Protein AF-0000000078813444 (afdb_homodimer)

Nearest PDB structures (foldseek):
  7zvo-assembly1_A  TM=9.904E-01  e=1.212E-19  Bacteroides thetaiotaomicron VPI-5482
  5x7r-assembly1_A  TM=7.657E-01  e=1.058E-05  Paenibacillus sp. 598K
  1uxx-assembly1_X  TM=6.967E-01  e=4.974E-04  Acetivibrio thermocellus
  7kwb-assembly1_A  TM=4.973E-01  e=1.085E-03  Bacteroides thetaiotaomicron
  7sg7-assembly1_U  TM=5.945E-01  e=7.441E-03  Lederbergvirus Sf6

Structure (mmCIF, N/CA/C/O backbone):
data_AF-0000000078813444-model_v1
#
loop_
_entity.id
_entity.type
_entity.pdbx_description
1 polymer 'CBM6 domain-containing protein'
#
loop_
_atom_site.group_PDB
_atom_site.id
_atom_site.type_symbol
_atom_site.label_atom_id
_atom_site.label_alt_id
_atom_site.label_comp_id
_atom_site.label_asym_id
_atom_site.label_entity_id
_atom_site.label_seq_id
_atom_site.pdbx_PDB_ins_code
_atom_site.Cartn_x
_atom_site.Cartn_y
_atom_site.Cartn_z
_atom_site.occupancy
_atom_site.B_iso_or_equiv
_atom_site.auth_seq_id
_atom_site.auth_comp_id
_atom_site.auth_asym_id
_atom_site.auth_atom_id
_atom_site.pdbx_PDB_model_num
ATOM 1 N N . MET A 1 1 ? 34.938 -22.625 23.094 1 28.33 1 MET A N 1
ATOM 2 C CA . MET A 1 1 ? 34.219 -21.422 22.703 1 28.33 1 MET A CA 1
ATOM 3 C C . MET A 1 1 ? 32.719 -21.672 22.672 1 28.33 1 MET A C 1
ATOM 5 O O . MET A 1 1 ? 32.25 -22.578 21.984 1 28.33 1 MET A O 1
ATOM 9 N N . GLU A 1 2 ? 31.891 -21.328 23.75 1 32 2 GLU A N 1
ATOM 10 C CA . GLU A 1 2 ? 30.578 -21.844 24.125 1 32 2 GLU A CA 1
ATOM 11 C C . GLU A 1 2 ? 29.484 -21.281 23.219 1 32 2 GLU A C 1
ATOM 13 O O . GLU A 1 2 ? 29.359 -20.062 23.078 1 32 2 GLU A O 1
ATOM 18 N N . LYS A 1 3 ? 29.016 -22.078 22.156 1 33.19 3 LYS A N 1
ATOM 19 C CA . LYS A 1 3 ? 27.953 -21.75 21.203 1 33.19 3 LYS A CA 1
ATOM 20 C C . LYS A 1 3 ? 26.672 -21.328 21.922 1 33.19 3 LYS A C 1
ATOM 22 O O . LYS A 1 3 ? 26.203 -22.047 22.812 1 33.19 3 LYS A O 1
ATOM 27 N N . LEU A 1 4 ? 26.422 -19.969 22.016 1 36.34 4 LEU A N 1
ATOM 28 C CA . LEU A 1 4 ? 25.203 -19.469 22.625 1 36.34 4 LEU A CA 1
ATOM 29 C C . LEU A 1 4 ? 23.984 -20.156 22.047 1 36.34 4 LEU A C 1
ATOM 31 O O . LEU A 1 4 ? 23.875 -20.312 20.828 1 36.34 4 LEU A O 1
ATOM 35 N N . PRO A 1 5 ? 23.203 -20.844 22.797 1 37.25 5 PRO A N 1
ATOM 36 C CA . PRO A 1 5 ? 22.141 -21.734 22.359 1 37.25 5 PRO A CA 1
ATOM 37 C C . PRO A 1 5 ? 21.094 -21.031 21.5 1 37.25 5 PRO A C 1
ATOM 39 O O . PRO A 1 5 ? 20.844 -19.844 21.672 1 37.25 5 PRO A O 1
ATOM 42 N N . LYS A 1 6 ? 20.75 -21.516 20.234 1 39.25 6 LYS A N 1
ATOM 43 C CA . LYS A 1 6 ? 19.75 -21.219 19.203 1 39.25 6 LYS A CA 1
ATOM 44 C C . LYS A 1 6 ? 18.422 -20.844 19.828 1 39.25 6 LYS A C 1
ATOM 46 O O . LYS A 1 6 ? 17.5 -20.438 19.125 1 39.25 6 LYS A O 1
ATOM 51 N N . GLU A 1 7 ? 18.078 -21.266 20.984 1 35.91 7 GLU A N 1
ATOM 52 C CA . GLU A 1 7 ? 16.781 -21.172 21.625 1 35.91 7 GLU A CA 1
ATOM 53 C C . GLU A 1 7 ? 16.375 -19.719 21.859 1 35.91 7 GLU A C 1
ATOM 55 O O . GLU A 1 7 ? 15.195 -19.422 22.062 1 35.91 7 GLU A O 1
ATOM 60 N N . LEU A 1 8 ? 17.266 -18.891 22.078 1 32.25 8 LEU A N 1
ATOM 61 C CA . LEU A 1 8 ? 16.891 -17.562 22.531 1 32.25 8 LEU A CA 1
ATOM 62 C C . LEU A 1 8 ? 16.375 -16.719 21.375 1 32.25 8 LEU A C 1
ATOM 64 O O . LEU A 1 8 ? 16.203 -15.5 21.5 1 32.25 8 LEU A O 1
ATOM 68 N N . LEU A 1 9 ? 16.734 -17.109 20.094 1 33.16 9 LEU A N 1
ATOM 69 C CA . LEU A 1 9 ? 16.156 -16.219 19.078 1 33.16 9 LEU A CA 1
ATOM 70 C C . LEU A 1 9 ? 14.633 -16.25 19.141 1 33.16 9 LEU A C 1
ATOM 72 O O . LEU A 1 9 ? 14.016 -17.266 18.781 1 33.16 9 LEU A O 1
ATOM 76 N N . SER A 1 10 ? 14.047 -15.906 20.203 1 32.31 10 SER A N 1
ATOM 77 C CA . SER A 1 10 ? 12.602 -15.711 20.25 1 32.31 10 SER A CA 1
ATOM 78 C C . SER A 1 10 ? 12.078 -15.094 18.969 1 32.31 10 SER A C 1
ATOM 80 O O . SER A 1 10 ? 12.609 -14.086 18.5 1 32.31 10 SER A O 1
ATOM 82 N N . GLU A 1 11 ? 11.703 -15.891 17.891 1 36.44 11 GLU A N 1
ATOM 83 C CA . GLU A 1 11 ? 10.891 -15.406 16.781 1 36.44 11 GLU A CA 1
ATOM 84 C C . GLU A 1 11 ? 9.938 -14.297 17.234 1 36.44 11 GLU A C 1
ATOM 86 O O . GLU A 1 11 ? 9.188 -14.469 18.188 1 36.44 11 GLU A O 1
ATOM 91 N N . ASP A 1 12 ? 10.281 -13.133 17.422 1 37.88 12 ASP A N 1
ATOM 92 C CA . ASP A 1 12 ? 9.391 -11.992 17.641 1 37.88 12 ASP A CA 1
ATOM 93 C C . ASP A 1 12 ? 8 -12.273 17.062 1 37.88 12 ASP A C 1
ATOM 95 O O . ASP A 1 12 ? 7.848 -12.453 15.859 1 37.88 12 ASP A O 1
ATOM 99 N N . LYS A 1 13 ? 7.113 -12.977 17.703 1 36.81 13 LYS A N 1
ATOM 100 C CA . LYS A 1 13 ? 5.773 -13.555 17.656 1 36.81 13 LYS A CA 1
ATOM 101 C C . LYS A 1 13 ? 4.738 -12.508 17.266 1 36.81 13 LYS A C 1
ATOM 103 O O . LYS A 1 13 ? 3.598 -12.547 17.734 1 36.81 13 LYS A O 1
ATOM 108 N N . ASN A 1 14 ? 4.867 -11.32 17.031 1 42.97 14 ASN A N 1
ATOM 109 C CA . ASN A 1 14 ? 3.627 -10.695 16.578 1 42.97 14 ASN A CA 1
ATOM 110 C C . ASN A 1 14 ? 2.988 -11.484 15.438 1 42.97 14 ASN A C 1
ATOM 112 O O . ASN A 1 14 ? 3.305 -11.25 14.273 1 42.97 14 ASN A O 1
ATOM 116 N N . THR A 1 15 ? 2.842 -12.719 15.555 1 50.31 15 THR A N 1
ATOM 117 C CA . THR A 1 15 ? 2.359 -13.75 14.641 1 50.31 15 THR A CA 1
ATOM 118 C C . THR A 1 15 ? 0.956 -13.414 14.141 1 50.31 15 THR A C 1
ATOM 120 O O . THR A 1 15 ? -0.037 -13.844 14.734 1 50.31 15 THR A O 1
ATOM 123 N N . ARG A 1 16 ? 0.774 -12.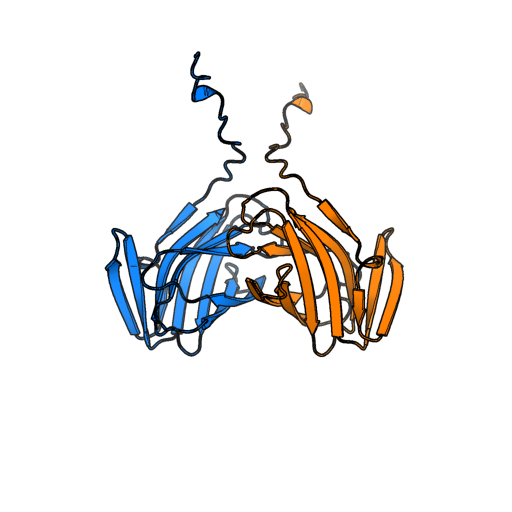164 13.625 1 61.81 16 ARG A N 1
ATOM 124 C CA . ARG A 1 16 ? -0.543 -12.016 13.023 1 61.81 16 ARG A CA 1
ATOM 125 C C . ARG A 1 16 ? -0.893 -13.219 12.156 1 61.81 16 ARG A C 1
ATOM 127 O O . ARG A 1 16 ? -0.011 -13.836 11.555 1 61.81 16 ARG A O 1
ATOM 134 N N . VAL A 1 17 ? -2.039 -13.781 12.484 1 78.62 17 VAL A N 1
ATOM 135 C CA . VAL A 1 17 ? -2.578 -14.883 11.703 1 78.62 17 VAL A CA 1
ATOM 136 C C . VAL A 1 17 ? -2.557 -14.531 10.219 1 78.62 17 VAL A C 1
ATOM 138 O O . VAL A 1 17 ? -2.994 -13.445 9.828 1 78.62 17 VAL A O 1
ATOM 141 N N . SER A 1 18 ? -1.79 -15.203 9.477 1 91.75 18 SER A N 1
ATOM 142 C CA . SER A 1 18 ? -1.746 -15.07 8.023 1 91.75 18 SER A CA 1
ATOM 143 C C . SER A 1 18 ? -2.521 -16.188 7.344 1 91.75 18 SER A C 1
ATOM 145 O O . SER A 1 18 ? -2.428 -17.359 7.75 1 91.75 18 SER A O 1
ATOM 147 N N . VAL A 1 19 ? -3.504 -15.805 6.496 1 96.62 19 VAL A N 1
ATOM 148 C CA . VAL A 1 19 ? -4.242 -16.766 5.672 1 96.62 19 VAL A CA 1
ATOM 149 C C . VAL A 1 19 ? -3.812 -16.625 4.215 1 96.62 19 VAL A C 1
ATOM 151 O O . VAL A 1 19 ? -3.77 -15.516 3.672 1 96.62 19 VAL A O 1
ATOM 154 N N . ALA A 1 20 ? -3.537 -17.75 3.596 1 98 20 ALA A N 1
ATOM 155 C CA . ALA A 1 20 ? -3.139 -17.781 2.189 1 98 20 ALA A CA 1
ATOM 156 C C . ALA A 1 20 ? -4.312 -18.156 1.292 1 98 20 ALA A C 1
ATOM 158 O O . ALA A 1 20 ? -5.035 -19.109 1.571 1 98 20 ALA A O 1
ATOM 159 N N . TYR A 1 21 ? -4.516 -17.422 0.233 1 98.75 21 TYR A N 1
ATOM 160 C CA . TYR A 1 21 ? -5.477 -17.688 -0.833 1 98.75 21 TYR A CA 1
ATOM 161 C C . TYR A 1 21 ? -4.758 -18 -2.143 1 98.75 21 TYR A C 1
ATOM 163 O O . TYR A 1 21 ? -4.164 -17.109 -2.76 1 98.75 21 TYR A O 1
ATOM 171 N N . GLU A 1 22 ? -4.93 -19.203 -2.578 1 98.81 22 GLU A N 1
ATOM 172 C CA . GLU A 1 22 ? -4.191 -19.672 -3.748 1 98.81 22 GLU A CA 1
ATOM 173 C C . GLU A 1 22 ? -4.711 -19.016 -5.027 1 98.81 22 GLU A C 1
ATOM 175 O O . GLU A 1 22 ? -5.922 -18.844 -5.191 1 98.81 22 GLU A O 1
ATOM 180 N N . ALA A 1 23 ? -3.797 -18.766 -5.914 1 98.75 23 ALA A N 1
ATOM 181 C CA . ALA A 1 23 ? -4.172 -18.125 -7.172 1 98.75 23 ALA A CA 1
ATOM 182 C C . ALA A 1 23 ? -4.969 -19.078 -8.062 1 98.75 23 ALA A C 1
ATOM 184 O O . ALA A 1 23 ? -5.926 -18.672 -8.719 1 98.75 23 ALA A O 1
ATOM 185 N N . GLU A 1 24 ? -4.547 -20.297 -8.039 1 98.25 24 GLU A N 1
ATOM 186 C CA . GLU A 1 24 ? -5.164 -21.25 -8.953 1 98.25 24 GLU A CA 1
ATOM 187 C C . GLU A 1 24 ? -6.617 -21.516 -8.57 1 98.25 24 GLU A C 1
ATOM 189 O O . GLU A 1 24 ? -7.367 -22.109 -9.344 1 98.25 24 GLU A O 1
ATOM 194 N N . THR A 1 25 ? -7.055 -21.094 -7.398 1 98.12 25 THR A N 1
ATOM 195 C CA . THR A 1 25 ? -8.438 -21.266 -6.977 1 98.12 25 THR A CA 1
ATOM 196 C C . THR A 1 25 ? -9.227 -19.969 -7.141 1 98.12 25 THR A C 1
ATOM 198 O O . THR A 1 25 ? -10.43 -19.922 -6.895 1 98.12 25 THR A O 1
ATOM 201 N N . ALA A 1 26 ? -8.578 -18.891 -7.562 1 98.56 26 ALA A N 1
ATOM 202 C CA . ALA A 1 26 ? -9.219 -17.594 -7.758 1 98.56 26 ALA A CA 1
ATOM 203 C C . ALA A 1 26 ? -9.977 -17.547 -9.078 1 98.56 26 ALA A C 1
ATOM 205 O O . ALA A 1 26 ? -9.969 -18.516 -9.844 1 98.56 26 ALA A O 1
ATOM 206 N N . VAL A 1 27 ? -10.734 -16.438 -9.305 1 97.88 27 VAL A N 1
ATOM 207 C CA . VAL A 1 27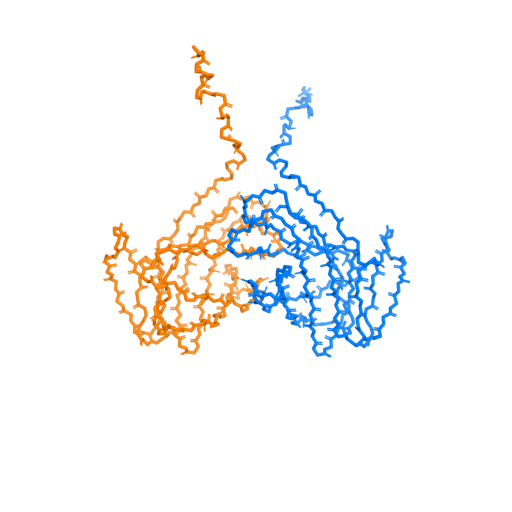 ? -11.484 -16.219 -10.547 1 97.88 27 VAL A CA 1
ATOM 208 C C . VAL A 1 27 ? -10.648 -15.375 -11.508 1 97.88 27 VAL A C 1
ATOM 210 O O . VAL A 1 27 ? -10.195 -14.289 -11.148 1 97.88 27 VAL A O 1
ATOM 213 N N . MET A 1 28 ? -10.445 -15.914 -12.711 1 96.44 28 MET A N 1
ATOM 214 C CA . MET A 1 28 ? -9.609 -15.219 -13.68 1 96.44 28 MET A CA 1
ATOM 215 C C . MET A 1 28 ? -10.406 -14.844 -14.922 1 96.44 28 MET A C 1
ATOM 217 O O . MET A 1 28 ? -11.383 -15.516 -15.258 1 96.44 28 MET A O 1
ATOM 221 N N . LYS A 1 29 ? -10.016 -13.758 -15.469 1 95.94 29 LYS A N 1
ATOM 222 C CA . LYS A 1 29 ? -10.453 -13.383 -16.812 1 95.94 29 LYS A CA 1
ATOM 223 C C . LYS A 1 29 ? -9.266 -13.18 -17.734 1 95.94 29 LYS A C 1
ATOM 225 O O . LYS A 1 29 ? -8.211 -12.688 -17.312 1 95.94 29 LYS A O 1
ATOM 230 N N . GLY A 1 30 ? -9.453 -13.484 -19.062 1 95.25 30 GLY A N 1
ATOM 231 C CA . GLY A 1 30 ? -8.391 -13.398 -20.047 1 95.25 30 GLY A CA 1
ATOM 232 C C . GLY A 1 30 ? -7.773 -14.742 -20.391 1 95.25 30 GLY A C 1
ATOM 233 O O . GLY A 1 30 ? -8.445 -15.773 -20.312 1 95.25 30 GLY A O 1
ATOM 234 N N . LYS A 1 31 ? -6.527 -14.742 -20.953 1 96.44 31 LYS A N 1
ATOM 235 C CA . LYS A 1 31 ? -5.793 -15.969 -21.281 1 96.44 31 LYS A CA 1
ATOM 236 C C . LYS A 1 31 ? -4.727 -16.25 -20.234 1 96.44 31 LYS A C 1
ATOM 238 O O . LYS A 1 31 ? -3.914 -15.391 -19.906 1 96.44 31 LYS A O 1
ATOM 243 N N . PHE A 1 32 ? -4.836 -17.453 -19.656 1 96.88 32 PHE A N 1
ATOM 244 C CA . PHE A 1 32 ? -3.906 -17.844 -18.609 1 96.88 32 PHE A CA 1
ATOM 245 C C . PHE A 1 32 ? -3.697 -19.359 -18.609 1 96.88 32 PHE A C 1
ATOM 247 O O . PHE A 1 32 ? -4.457 -20.094 -19.25 1 96.88 32 PHE A O 1
ATOM 254 N N . GLN A 1 33 ? -2.578 -19.75 -17.953 1 97.19 33 GLN A N 1
ATOM 255 C CA . GLN A 1 33 ? -2.283 -21.156 -17.703 1 97.19 33 GLN A CA 1
ATOM 256 C C . GLN A 1 33 ? -2.012 -21.406 -16.219 1 97.19 33 GLN A C 1
ATOM 258 O O . GLN A 1 33 ? -1.389 -20.578 -15.555 1 97.19 33 GLN A O 1
ATOM 263 N N . LYS A 1 34 ? -2.521 -22.5 -15.719 1 97.75 34 LYS A N 1
ATOM 264 C CA . LYS A 1 34 ? -2.131 -22.984 -14.398 1 97.75 34 LYS A CA 1
ATOM 265 C C . LYS A 1 34 ? -1.014 -24.016 -14.5 1 97.75 34 LYS A C 1
ATOM 267 O O . LYS A 1 34 ? -1.137 -25 -15.234 1 97.75 34 LYS A O 1
ATOM 272 N N . LYS A 1 35 ? 0.05 -23.781 -13.82 1 97.94 35 LYS A N 1
ATOM 273 C CA . LYS A 1 35 ? 1.148 -24.734 -13.875 1 97.94 35 LYS A CA 1
ATOM 274 C C . LYS A 1 35 ? 2.041 -24.625 -12.641 1 97.94 35 LYS A C 1
ATOM 276 O O . LYS A 1 35 ? 1.999 -23.609 -11.93 1 97.94 35 LYS A O 1
ATOM 281 N N . GLU A 1 36 ? 2.756 -25.703 -12.438 1 98.06 36 GLU A N 1
ATOM 282 C CA . GLU A 1 36 ? 3.77 -25.688 -11.391 1 98.06 36 GLU A CA 1
ATOM 283 C C . GLU A 1 36 ? 5.059 -25.031 -11.875 1 98.06 36 GLU A C 1
ATOM 285 O O . GLU A 1 36 ? 5.496 -25.266 -13 1 98.06 36 GLU A O 1
ATOM 290 N N . HIS A 1 37 ? 5.547 -24.203 -11.133 1 97.06 37 HIS A N 1
ATOM 291 C CA . HIS A 1 37 ? 6.84 -23.562 -11.359 1 97.06 37 HIS A CA 1
ATOM 292 C C . HIS A 1 37 ? 7.582 -23.344 -10.047 1 97.06 37 HIS A C 1
ATOM 294 O O . HIS A 1 37 ? 7.027 -22.766 -9.102 1 97.06 37 HIS A O 1
ATOM 300 N N . ARG A 1 38 ? 8.836 -23.875 -9.984 1 96.25 38 ARG A N 1
ATOM 301 C CA . ARG A 1 38 ? 9.664 -23.766 -8.789 1 96.25 38 ARG A CA 1
ATOM 302 C C . ARG A 1 38 ? 8.891 -24.219 -7.551 1 96.25 38 ARG A C 1
ATOM 304 O O . ARG A 1 38 ? 8.836 -23.5 -6.551 1 96.25 38 ARG A O 1
ATOM 311 N N . LYS A 1 39 ? 8.164 -25.328 -7.629 1 95.25 39 LYS A N 1
ATOM 312 C CA . LYS A 1 39 ? 7.5 -26.062 -6.551 1 95.25 39 LYS A CA 1
ATOM 313 C C . LYS A 1 39 ? 6.254 -25.328 -6.07 1 95.25 39 LYS A C 1
ATOM 315 O O . LYS A 1 39 ? 5.797 -25.547 -4.945 1 95.25 39 LYS A O 1
ATOM 320 N N . GLN A 1 40 ? 5.844 -24.422 -6.828 1 96.94 40 GLN A N 1
ATOM 321 C CA . GLN A 1 40 ? 4.602 -23.719 -6.512 1 96.94 40 GLN A CA 1
ATOM 322 C C . GLN A 1 40 ? 3.623 -23.781 -7.684 1 96.94 40 GLN A C 1
ATOM 324 O O . GLN A 1 40 ? 4.02 -23.625 -8.836 1 96.94 40 GLN A O 1
ATOM 329 N N . MET A 1 41 ? 2.361 -24.109 -7.34 1 98.12 41 MET A N 1
ATOM 330 C CA . MET A 1 41 ? 1.308 -23.953 -8.336 1 98.12 41 MET A CA 1
ATOM 331 C C . MET A 1 41 ? 0.953 -22.469 -8.516 1 98.12 41 MET A C 1
ATOM 333 O O . MET A 1 41 ? 0.75 -21.75 -7.531 1 98.12 41 MET A O 1
ATOM 337 N N . GLY A 1 42 ? 1.014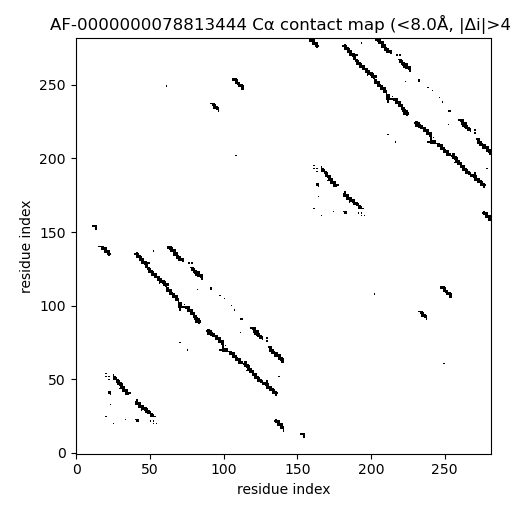 -22.031 -9.789 1 98.25 42 GLY A N 1
ATOM 338 C CA . GLY A 1 42 ? 0.719 -20.641 -10.055 1 98.25 42 GLY A CA 1
ATOM 339 C C . GLY A 1 42 ? -0.153 -20.422 -11.273 1 98.25 42 GLY A C 1
ATOM 340 O O . GLY A 1 42 ? -0.407 -21.375 -12.031 1 98.25 42 GLY A O 1
ATOM 341 N N . VAL A 1 43 ? -0.734 -19.234 -11.398 1 98.38 43 VAL A N 1
ATOM 342 C CA . VAL A 1 43 ? -1.455 -18.766 -12.578 1 98.38 43 VAL A CA 1
ATOM 343 C C . VAL A 1 43 ? -0.565 -17.828 -13.391 1 98.38 43 VAL A C 1
ATOM 345 O O . VAL A 1 43 ? -0.079 -16.812 -12.875 1 98.38 43 VAL A O 1
ATOM 348 N N . PHE A 1 44 ? -0.367 -18.219 -14.641 1 97.81 44 PHE A N 1
ATOM 349 C CA . PHE A 1 44 ? 0.499 -17.469 -15.547 1 97.81 44 PHE A CA 1
ATOM 350 C C . PHE A 1 44 ? -0.317 -16.797 -16.641 1 97.81 44 PHE A C 1
ATOM 352 O O . PHE A 1 44 ? -0.949 -17.469 -17.453 1 97.81 44 PHE A O 1
ATOM 359 N N . PHE A 1 45 ? -0.203 -15.461 -16.688 1 98 45 PHE A N 1
ATOM 360 C CA . PHE A 1 45 ? -1.013 -14.719 -17.641 1 98 45 PHE A CA 1
ATOM 361 C C . PHE A 1 45 ? -0.274 -14.562 -18.969 1 98 45 PHE A C 1
ATOM 363 O O . PHE A 1 45 ? 0.933 -14.312 -18.984 1 98 45 PHE A O 1
ATOM 370 N N . SER A 1 46 ? -0.939 -14.812 -20.172 1 95.19 46 SER A N 1
ATOM 371 C CA . SER A 1 46 ? -0.402 -14.562 -21.5 1 95.19 46 SER A CA 1
ATOM 372 C C . SER A 1 46 ? -1.17 -13.445 -22.203 1 95.19 46 SER A C 1
ATOM 374 O O . SER A 1 46 ? -0.688 -12.875 -23.188 1 95.19 46 SER A O 1
ATOM 376 N N . LYS A 1 47 ? -2.361 -13.375 -22 1 84.12 47 LYS A N 1
ATOM 377 C CA . LYS A 1 47 ? -3.201 -12.258 -22.422 1 84.12 47 LYS A CA 1
ATOM 378 C C . LYS A 1 47 ? -4.262 -11.938 -21.375 1 84.12 47 LYS A C 1
ATOM 380 O O . LYS A 1 47 ? -4.73 -12.828 -20.672 1 84.12 47 LYS A O 1
ATOM 385 N N . GLY A 1 48 ? -4.754 -11.109 -21.266 1 73.12 48 GLY A N 1
ATOM 386 C CA . GLY A 1 48 ? -5.875 -10.875 -20.375 1 73.12 48 GLY A CA 1
ATOM 387 C C . GLY A 1 48 ? -5.473 -10.148 -19.094 1 73.12 48 GLY A C 1
ATOM 388 O O . GLY A 1 48 ? -4.297 -9.844 -18.891 1 73.12 48 GLY A O 1
ATOM 389 N N . ASN A 1 49 ? -6.84 -10.406 -18.156 1 87.19 49 ASN A N 1
ATOM 390 C CA . ASN A 1 49 ? -6.91 -9 -17.766 1 87.19 49 ASN A CA 1
ATOM 391 C C . ASN A 1 49 ? -6.969 -8.836 -16.25 1 87.19 49 ASN A C 1
ATOM 393 O O . ASN A 1 49 ? -6.613 -7.777 -15.727 1 87.19 49 ASN A O 1
ATOM 397 N N . SER A 1 50 ? -7.457 -10.133 -15.609 1 98.06 50 SER A N 1
ATOM 398 C CA . SER A 1 50 ? -7.695 -9.867 -14.195 1 98.06 50 SER A CA 1
ATOM 399 C C . SER A 1 50 ? -7.703 -11.156 -13.383 1 98.06 50 SER A C 1
ATOM 401 O O . SER A 1 50 ? -7.918 -12.242 -13.93 1 98.06 50 SER A O 1
ATOM 403 N N . ILE A 1 51 ? -7.395 -11.148 -12.094 1 98.62 51 ILE A N 1
ATOM 404 C CA . ILE A 1 51 ? -7.531 -12.188 -11.086 1 98.62 51 ILE A CA 1
ATOM 405 C C . ILE A 1 51 ? -8.242 -11.625 -9.859 1 98.62 51 ILE A C 1
ATOM 407 O O . ILE A 1 51 ? -7.941 -10.516 -9.414 1 98.62 51 ILE A O 1
ATOM 411 N N . GLU A 1 52 ? -9.234 -12.406 -9.336 1 98.81 52 GLU A N 1
ATOM 412 C CA . GLU A 1 52 ? -10.055 -12 -8.195 1 98.81 52 GLU A CA 1
ATOM 413 C C . GLU A 1 52 ? -10.078 -13.086 -7.121 1 98.81 52 GLU A C 1
ATOM 415 O O . GLU A 1 52 ? -10.469 -14.219 -7.387 1 98.81 52 GLU A O 1
ATOM 420 N N . TRP A 1 53 ? -9.625 -12.75 -5.93 1 98.88 53 TRP A N 1
ATOM 421 C CA . TRP A 1 53 ? -9.711 -13.641 -4.773 1 98.88 53 TRP A CA 1
ATOM 422 C C . TRP A 1 53 ? -10.891 -13.273 -3.889 1 98.88 53 TRP A C 1
ATOM 424 O O . TRP A 1 53 ? -11.141 -12.086 -3.635 1 98.88 53 TRP A O 1
ATOM 434 N N . ASN A 1 54 ? -11.633 -14.258 -3.455 1 98.81 54 ASN A N 1
ATOM 435 C CA . ASN A 1 54 ? -12.562 -14.094 -2.342 1 98.81 54 ASN A CA 1
ATOM 436 C C . ASN A 1 54 ? -11.875 -14.32 -1 1 98.81 54 ASN A C 1
ATOM 438 O O . ASN A 1 54 ? -11.305 -15.391 -0.763 1 98.81 54 ASN A O 1
ATOM 442 N N . VAL A 1 55 ? -11.977 -13.289 -0.158 1 98.56 55 VAL A N 1
ATOM 443 C CA . VAL A 1 55 ? -11.211 -13.398 1.081 1 98.56 55 VAL A CA 1
ATOM 444 C C . VAL A 1 55 ? -12.117 -13.094 2.273 1 98.56 55 VAL A C 1
ATOM 446 O O . VAL A 1 55 ? -13.172 -12.477 2.121 1 98.56 55 VAL A O 1
ATOM 449 N N . SER A 1 56 ? -11.648 -13.625 3.445 1 97.81 56 SER A N 1
ATOM 450 C CA . SER A 1 56 ? -12.352 -13.375 4.699 1 97.81 56 SER A CA 1
ATOM 451 C C . SER A 1 56 ? -11.414 -12.773 5.746 1 97.81 56 SER A C 1
ATOM 453 O O . SER A 1 56 ? -10.242 -13.156 5.832 1 97.81 56 SER A O 1
ATOM 455 N N . THR A 1 57 ? -11.953 -11.82 6.418 1 96.19 57 THR A N 1
ATOM 456 C CA . THR A 1 57 ? -11.227 -11.195 7.52 1 96.19 57 THR A CA 1
ATOM 457 C C . THR A 1 57 ? -11.945 -11.438 8.844 1 96.19 57 THR A C 1
ATOM 459 O O . THR A 1 57 ? -13.18 -11.414 8.898 1 96.19 57 THR A O 1
ATOM 462 N N . GLY A 1 58 ? -11.156 -11.664 9.992 1 94.88 58 GLY A N 1
ATOM 463 C CA . GLY A 1 58 ? -11.758 -12.062 11.25 1 94.88 58 GLY A CA 1
ATOM 464 C C . GLY A 1 58 ? -11.656 -11 12.328 1 94.88 58 GLY A C 1
ATOM 465 O O . GLY A 1 58 ? -12.172 -11.172 13.43 1 94.88 58 GLY A O 1
ATOM 466 N N . LEU A 1 59 ? -10.906 -9.938 12.117 1 94.94 59 LEU A N 1
ATOM 467 C CA . LEU A 1 59 ? -10.672 -8.867 13.078 1 94.94 59 LEU A CA 1
ATOM 468 C C . LEU A 1 59 ? -10.852 -7.496 12.43 1 94.94 59 LEU A C 1
ATOM 470 O O . LEU A 1 59 ? -10.82 -7.383 11.203 1 94.94 59 LEU A O 1
ATOM 474 N N . VAL A 1 60 ? -11.172 -6.535 13.242 1 95.62 60 VAL A N 1
ATOM 475 C CA . VAL A 1 60 ? -11.141 -5.152 12.781 1 95.62 60 VAL A CA 1
ATOM 476 C C . VAL A 1 60 ? -9.711 -4.625 12.797 1 95.62 60 VAL A C 1
ATOM 478 O O . VAL A 1 60 ? -9.125 -4.426 13.867 1 95.62 60 VAL A O 1
ATOM 481 N N . GLN A 1 61 ? -9.117 -4.395 11.695 1 95.88 61 GLN A N 1
ATOM 482 C CA . GLN A 1 61 ? -7.754 -3.881 11.586 1 95.88 61 GLN A CA 1
ATOM 483 C C . GLN A 1 61 ? -7.422 -3.492 10.148 1 95.88 61 GLN A C 1
ATOM 485 O O . GLN A 1 61 ? -8.25 -3.639 9.25 1 95.88 61 GLN A O 1
ATOM 490 N N . VAL A 1 62 ? -6.289 -2.857 9.992 1 96.38 62 VAL A N 1
ATOM 491 C CA . VAL A 1 62 ? -5.688 -2.725 8.672 1 96.38 62 VAL A CA 1
ATOM 492 C C . VAL A 1 62 ? -4.953 -4.012 8.305 1 96.38 62 VAL A C 1
ATOM 494 O O . VAL A 1 62 ? -4.094 -4.477 9.062 1 96.38 62 VAL A O 1
ATOM 497 N N . TYR A 1 63 ? -5.285 -4.543 7.18 1 97.25 63 TYR A N 1
ATOM 498 C CA . TYR A 1 63 ? -4.652 -5.797 6.785 1 97.25 63 TYR A CA 1
ATOM 499 C C . TYR A 1 63 ? -3.543 -5.551 5.766 1 97.25 63 TYR A C 1
ATOM 501 O O . TYR A 1 63 ? -3.689 -4.719 4.867 1 97.25 63 TYR A O 1
ATOM 509 N N . ALA A 1 64 ? -2.51 -6.359 5.949 1 97.62 64 ALA A N 1
ATOM 510 C CA . ALA A 1 64 ? -1.523 -6.473 4.875 1 97.62 64 ALA A CA 1
ATOM 511 C C . ALA A 1 64 ? -2.01 -7.418 3.781 1 97.62 64 ALA A C 1
ATOM 513 O O . ALA A 1 64 ? -2.582 -8.469 4.074 1 97.62 64 ALA A O 1
ATOM 514 N N . LEU A 1 65 ? -1.889 -6.945 2.594 1 98.44 65 LEU A N 1
ATOM 515 C CA . LEU A 1 65 ? -2.09 -7.754 1.396 1 98.44 65 LEU A CA 1
ATOM 516 C C . LEU A 1 65 ? -0.757 -8.094 0.736 1 98.44 65 LEU A C 1
ATOM 518 O O . LEU A 1 65 ? -0.068 -7.203 0.232 1 98.44 65 LEU A O 1
ATOM 522 N N . ARG A 1 66 ? -0.395 -9.391 0.722 1 98.44 66 ARG A N 1
ATOM 523 C CA . ARG A 1 66 ? 0.896 -9.805 0.184 1 98.44 66 ARG A CA 1
ATOM 524 C C . ARG A 1 66 ? 0.715 -10.758 -0.997 1 98.44 66 ARG A C 1
ATOM 526 O O . ARG A 1 66 ? 0.208 -11.867 -0.834 1 98.44 66 ARG A O 1
ATOM 533 N N . PHE A 1 67 ? 1.182 -10.273 -2.127 1 98.69 67 PHE A N 1
ATOM 534 C CA . PHE A 1 67 ? 1.068 -11.047 -3.359 1 98.69 67 PHE A CA 1
ATOM 535 C C . PHE A 1 67 ? 2.371 -11.773 -3.664 1 98.69 67 PHE A C 1
ATOM 537 O O . PHE A 1 67 ? 3.42 -11.148 -3.816 1 98.69 67 PHE A O 1
ATOM 544 N N . LYS A 1 68 ? 2.295 -13.078 -3.68 1 98.69 68 LYS A N 1
ATOM 545 C CA . LYS A 1 68 ? 3.41 -13.859 -4.21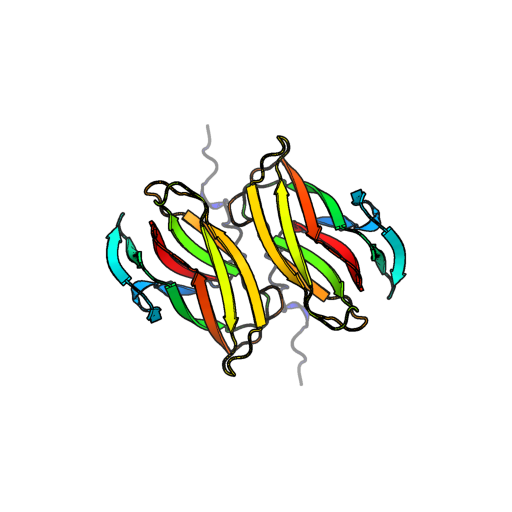5 1 98.69 68 LYS A CA 1
ATOM 546 C C . LYS A 1 68 ? 3.336 -13.945 -5.738 1 98.69 68 LYS A C 1
ATOM 548 O O . LYS A 1 68 ? 2.408 -14.547 -6.281 1 98.69 68 LYS A O 1
ATOM 553 N N . TYR A 1 69 ? 4.309 -13.328 -6.391 1 98.69 69 TYR A N 1
ATOM 554 C CA . TYR A 1 69 ? 4.199 -13.148 -7.836 1 98.69 69 TYR A CA 1
ATOM 555 C C . TYR A 1 69 ? 5.535 -13.406 -8.516 1 98.69 69 TYR A C 1
ATOM 557 O O . TYR A 1 69 ? 6.566 -13.531 -7.855 1 98.69 69 TYR A O 1
ATOM 565 N N . MET A 1 70 ? 5.465 -13.539 -9.797 1 98.44 70 MET A N 1
ATOM 566 C CA . MET A 1 70 ? 6.59 -13.531 -10.727 1 98.44 70 MET A CA 1
ATOM 567 C C . MET A 1 70 ? 6.297 -12.625 -11.922 1 98.44 70 MET A C 1
ATOM 569 O O . MET A 1 70 ? 5.18 -12.625 -12.445 1 98.44 70 MET A O 1
ATOM 573 N N . ASN A 1 71 ? 7.273 -11.82 -12.312 1 98 71 ASN A N 1
ATOM 574 C CA . ASN A 1 71 ? 7.184 -10.984 -13.508 1 98 71 ASN A CA 1
ATOM 575 C C . ASN A 1 71 ? 8.344 -11.242 -14.461 1 98 71 ASN A C 1
ATOM 577 O O . ASN A 1 71 ? 9.469 -10.805 -14.203 1 98 71 ASN A O 1
ATOM 581 N N . THR A 1 72 ? 8.047 -11.883 -15.555 1 97.31 72 THR A N 1
ATOM 582 C CA . THR A 1 72 ? 9.078 -12.258 -16.516 1 97.31 72 THR A CA 1
ATOM 583 C C . THR A 1 72 ? 8.977 -11.414 -17.781 1 97.31 72 THR A C 1
ATOM 585 O O . THR A 1 72 ? 9.508 -11.789 -18.828 1 97.31 72 THR A O 1
ATOM 588 N N . SER A 1 73 ? 8.305 -10.258 -17.75 1 96.12 73 SER A N 1
ATOM 589 C CA . SER A 1 73 ? 8.008 -9.445 -18.922 1 96.12 73 SER A CA 1
ATOM 590 C C . SER A 1 73 ? 9.219 -8.617 -19.344 1 96.12 73 SER A C 1
ATOM 592 O O . SER A 1 73 ? 9.266 -8.109 -20.469 1 96.12 73 SER A O 1
ATOM 594 N N . GLY A 1 74 ? 10.141 -8.359 -18.5 1 96.75 74 GLY A N 1
ATOM 595 C CA . GLY A 1 74 ? 11.289 -7.527 -18.797 1 96.75 74 GLY A CA 1
ATOM 596 C C . GLY A 1 74 ? 11.094 -6.074 -18.422 1 96.75 74 GLY A C 1
ATOM 597 O O . GLY A 1 74 ? 12 -5.254 -18.578 1 96.75 74 GLY A O 1
ATOM 598 N N . LYS A 1 75 ? 9.953 -5.699 -17.891 1 95.38 75 LYS A N 1
ATOM 599 C CA . LYS A 1 75 ? 9.648 -4.34 -17.453 1 95.38 75 LYS A CA 1
ATOM 600 C C . LYS A 1 75 ? 8.664 -4.344 -16.281 1 95.38 75 LYS A C 1
ATOM 602 O O . LYS A 1 75 ? 7.957 -5.324 -16.062 1 95.38 75 LYS A O 1
ATOM 607 N N . PRO A 1 76 ? 8.688 -3.273 -15.492 1 95.31 76 PRO A N 1
ATOM 608 C CA . PRO A 1 76 ? 7.637 -3.174 -14.477 1 95.31 76 PRO A CA 1
ATOM 609 C C . PRO A 1 76 ? 6.234 -3.152 -15.086 1 95.31 76 PRO A C 1
ATOM 611 O O . PRO A 1 76 ? 6.027 -2.568 -16.156 1 95.31 76 PRO A O 1
ATOM 614 N N . ILE A 1 77 ? 5.285 -3.77 -14.406 1 95.44 77 ILE A N 1
ATOM 615 C CA . ILE A 1 77 ? 3.912 -3.814 -14.891 1 95.44 77 ILE A CA 1
ATOM 616 C C . ILE A 1 77 ? 2.986 -3.129 -13.891 1 95.44 77 ILE A C 1
ATOM 618 O O . ILE A 1 77 ? 2.873 -3.562 -12.742 1 95.44 77 ILE A O 1
ATOM 622 N N . PRO A 1 78 ? 2.324 -2.059 -14.297 1 94.94 78 PRO A N 1
ATOM 623 C CA . PRO A 1 78 ? 1.286 -1.463 -13.453 1 94.94 78 PRO A CA 1
ATOM 624 C C . PRO A 1 78 ? -0.003 -2.281 -13.438 1 94.94 78 PRO A C 1
ATOM 626 O O . PRO A 1 78 ? -0.465 -2.732 -14.484 1 94.94 78 PRO A O 1
ATOM 629 N N . VAL A 1 79 ? -0.502 -2.494 -12.242 1 97.12 79 VAL A N 1
ATOM 630 C CA . VAL A 1 79 ? -1.721 -3.273 -12.055 1 97.12 79 VAL A CA 1
ATOM 631 C C . VAL A 1 79 ? -2.689 -2.516 -11.148 1 97.12 79 VAL A C 1
ATOM 633 O O . VAL A 1 79 ? -2.307 -2.049 -10.078 1 97.12 79 VAL A O 1
ATOM 636 N N . LEU A 1 80 ? -3.908 -2.336 -11.633 1 96.94 80 LEU A N 1
ATOM 637 C CA . LEU A 1 80 ? -4.953 -1.767 -10.789 1 96.94 80 LEU A CA 1
ATOM 638 C C . LEU A 1 80 ? -5.398 -2.766 -9.727 1 96.94 80 LEU A C 1
ATOM 640 O O . LEU A 1 80 ? -5.758 -3.9 -10.047 1 96.94 80 LEU A O 1
ATOM 644 N N . MET A 1 81 ? -5.336 -2.35 -8.422 1 98.25 81 MET A N 1
ATOM 645 C CA . MET A 1 81 ? -5.82 -3.164 -7.312 1 98.25 81 MET A CA 1
ATOM 646 C C . MET A 1 81 ? -7.074 -2.553 -6.695 1 98.25 81 MET A C 1
ATOM 648 O O . MET A 1 81 ? -7.121 -1.35 -6.438 1 98.25 81 MET A O 1
ATOM 652 N N . LYS A 1 82 ? -8.07 -3.4 -6.523 1 98.19 82 LYS A N 1
ATOM 653 C CA . LYS A 1 82 ? -9.273 -2.988 -5.809 1 98.19 82 LYS A CA 1
ATOM 654 C C . LYS A 1 82 ? -9.562 -3.924 -4.637 1 98.19 82 LYS A C 1
ATOM 656 O O . LYS A 1 82 ? -9.406 -5.141 -4.754 1 98.19 82 LYS A O 1
ATOM 661 N N . PHE A 1 83 ? -9.914 -3.346 -3.553 1 98.75 83 PHE A N 1
ATOM 662 C CA . PHE A 1 83 ? -10.484 -4.035 -2.404 1 98.75 83 PHE A CA 1
ATOM 663 C C . PHE A 1 83 ? -11.969 -3.744 -2.281 1 98.75 83 PHE A C 1
ATOM 665 O O . PHE A 1 83 ? -12.367 -2.594 -2.086 1 98.75 83 PHE A O 1
ATOM 672 N N . ILE A 1 84 ? -12.773 -4.797 -2.393 1 98.75 84 ILE A N 1
ATOM 673 C CA . ILE A 1 84 ? -14.203 -4.641 -2.621 1 98.75 84 ILE A CA 1
ATOM 674 C C . ILE A 1 84 ? -14.977 -5.367 -1.524 1 98.75 84 ILE A C 1
ATOM 676 O O . ILE A 1 84 ? -14.672 -6.516 -1.193 1 98.75 84 ILE A O 1
ATOM 680 N N . ASP A 1 85 ? -15.977 -4.719 -0.994 1 98.31 85 ASP A N 1
ATOM 681 C CA . ASP A 1 85 ? -16.734 -5.375 0.068 1 98.31 85 ASP A CA 1
ATOM 682 C C . ASP A 1 85 ? -17.875 -6.207 -0.506 1 98.31 85 ASP A C 1
ATOM 684 O O . ASP A 1 85 ? -18.031 -6.293 -1.726 1 98.31 85 ASP A O 1
ATOM 688 N N . ALA A 1 86 ? -18.594 -6.887 0.354 1 97.62 86 ALA A N 1
ATOM 689 C CA . ALA A 1 86 ? -19.625 -7.844 -0.035 1 97.62 86 ALA A CA 1
ATOM 690 C C . ALA A 1 86 ? -20.75 -7.152 -0.801 1 97.62 86 ALA A C 1
ATOM 692 O O . ALA A 1 86 ? -21.5 -7.805 -1.531 1 97.62 86 ALA A O 1
ATOM 693 N N . LYS A 1 87 ? -20.875 -5.879 -0.598 1 97.81 87 LYS A N 1
ATOM 694 C CA . LYS A 1 87 ? -21.891 -5.102 -1.294 1 97.81 87 LYS A CA 1
ATOM 695 C C . LYS A 1 87 ? -21.344 -4.508 -2.59 1 97.81 87 LYS A C 1
ATOM 697 O O . LYS A 1 87 ? -21.969 -3.621 -3.18 1 97.81 87 LYS A O 1
ATOM 702 N N . ARG A 1 88 ? -20.188 -4.863 -2.979 1 97 88 ARG A N 1
ATOM 703 C CA . ARG A 1 88 ? -19.531 -4.461 -4.219 1 97 88 ARG A CA 1
ATOM 704 C C . ARG A 1 88 ? -19.047 -3.016 -4.137 1 97 88 ARG A C 1
ATOM 706 O O . ARG A 1 88 ? -18.828 -2.371 -5.164 1 97 88 ARG A O 1
ATOM 713 N N . VAL A 1 89 ? -18.969 -2.547 -2.908 1 97 89 VAL A N 1
ATOM 714 C CA . VAL A 1 89 ? -18.391 -1.221 -2.723 1 97 89 VAL A CA 1
ATOM 715 C C . VAL A 1 89 ? -16.859 -1.315 -2.738 1 97 89 VAL A C 1
ATOM 717 O O . VAL A 1 89 ? -16.281 -2.137 -2.027 1 97 89 VAL A O 1
ATOM 720 N N . VAL A 1 90 ? -16.25 -0.465 -3.615 1 97.31 90 VAL A N 1
ATOM 721 C CA . VAL A 1 90 ? -14.797 -0.383 -3.635 1 97.31 90 VAL A CA 1
ATOM 722 C C . VAL A 1 90 ? -14.312 0.403 -2.422 1 97.31 90 VAL A C 1
ATOM 724 O O . VAL A 1 90 ? -14.578 1.601 -2.301 1 97.31 90 VAL A O 1
ATOM 727 N N . LEU A 1 91 ? -13.555 -0.307 -1.557 1 96.62 91 LEU A N 1
ATOM 728 C CA . LEU A 1 91 ? -13.078 0.322 -0.33 1 96.62 91 LEU A CA 1
ATOM 729 C C . LEU A 1 91 ? -11.688 0.907 -0.527 1 96.62 91 LEU A C 1
ATOM 731 O O . LEU A 1 91 ? -11.266 1.786 0.229 1 96.62 91 LEU A O 1
ATOM 735 N N . LYS A 1 92 ? -10.938 0.34 -1.398 1 96.06 92 LYS A N 1
ATOM 736 C CA . LYS A 1 92 ? -9.617 0.832 -1.773 1 96.06 92 LYS A CA 1
ATOM 737 C C . LYS A 1 92 ? -9.336 0.591 -3.254 1 96.06 92 LYS A C 1
ATOM 739 O O . LYS A 1 92 ? -9.672 -0.469 -3.789 1 96.06 92 LYS A O 1
ATOM 744 N N . GLU A 1 93 ? -8.773 1.574 -3.852 1 95.38 93 GLU A N 1
ATOM 745 C CA . GLU A 1 93 ? -8.289 1.479 -5.227 1 95.38 93 GLU A CA 1
ATOM 746 C C . GLU A 1 93 ? -6.898 2.096 -5.359 1 95.38 93 GLU A C 1
ATOM 748 O O . GLU A 1 93 ? -6.645 3.191 -4.855 1 95.38 93 GLU A O 1
ATOM 753 N N . ASP A 1 94 ? -5.953 1.311 -5.941 1 95 94 ASP A N 1
ATOM 754 C CA . ASP A 1 94 ? -4.578 1.763 -6.133 1 95 94 ASP A CA 1
ATOM 755 C C . ASP A 1 94 ? -3.953 1.11 -7.363 1 95 94 ASP A C 1
ATOM 757 O O . ASP A 1 94 ? -4.473 0.12 -7.883 1 95 94 ASP A O 1
ATOM 761 N N . ILE A 1 95 ? -2.963 1.747 -7.902 1 94.56 95 ILE A N 1
ATOM 762 C CA . ILE A 1 95 ? -2.158 1.107 -8.938 1 94.56 95 ILE A CA 1
ATOM 763 C C . ILE A 1 95 ? -0.848 0.605 -8.336 1 94.56 95 ILE A C 1
ATOM 765 O O . ILE A 1 95 ? -0.058 1.393 -7.812 1 94.56 95 ILE A O 1
ATOM 769 N N . GLN A 1 96 ? -0.708 -0.65 -8.398 1 94.94 96 GLN A N 1
ATOM 770 C CA . GLN A 1 96 ? 0.509 -1.307 -7.934 1 94.94 96 GLN A CA 1
ATOM 771 C C . GLN A 1 96 ? 1.471 -1.562 -9.094 1 94.94 96 GLN A C 1
ATOM 773 O O . GLN A 1 96 ? 1.075 -2.107 -10.125 1 94.94 96 GLN A O 1
ATOM 778 N N . ILE A 1 97 ? 2.729 -1.17 -8.891 1 94.12 97 ILE A N 1
ATOM 779 C CA . ILE A 1 97 ? 3.736 -1.466 -9.898 1 94.12 97 ILE A CA 1
ATOM 780 C C . ILE A 1 97 ? 4.516 -2.715 -9.5 1 94.12 97 ILE A C 1
ATOM 782 O O . ILE A 1 97 ? 5.18 -2.734 -8.461 1 94.12 97 ILE A O 1
ATOM 786 N N . PHE A 1 98 ? 4.422 -3.783 -10.32 1 96.69 98 PHE A N 1
ATOM 787 C CA . PHE A 1 98 ? 5.137 -5.031 -10.062 1 96.69 98 PHE A CA 1
ATOM 788 C C . PHE A 1 98 ? 6.473 -5.051 -10.797 1 96.69 98 PHE A C 1
ATOM 790 O O . PHE A 1 98 ? 6.512 -5.188 -12.023 1 96.69 98 PHE A O 1
ATOM 797 N N . PRO A 1 99 ? 7.562 -4.984 -10.094 1 95.81 99 PRO A N 1
ATOM 798 C CA . PRO A 1 99 ? 8.867 -5.031 -10.75 1 95.81 99 PRO A CA 1
ATOM 799 C C . PRO A 1 99 ? 9.148 -6.375 -11.422 1 95.81 99 PRO A C 1
ATOM 801 O O . PRO A 1 99 ? 8.508 -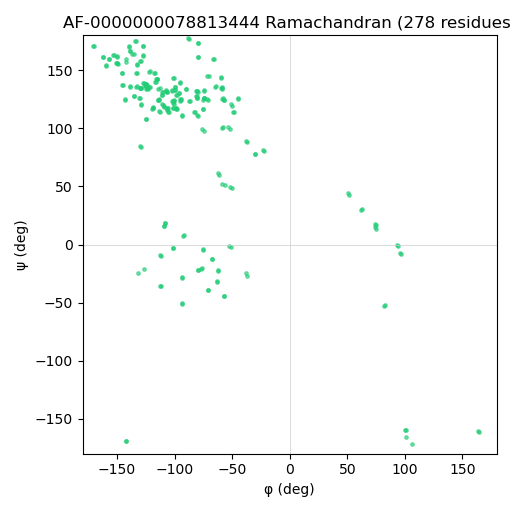7.375 -11.086 1 95.81 99 PRO A O 1
ATOM 804 N N . GLU A 1 100 ? 10.062 -6.305 -12.336 1 96.75 100 GLU A N 1
ATOM 805 C CA . GLU A 1 100 ? 10.516 -7.551 -12.953 1 96.75 100 GLU A CA 1
ATOM 806 C C . GLU A 1 100 ? 11.203 -8.453 -11.93 1 96.75 100 GLU A C 1
ATOM 808 O O . GLU A 1 100 ? 11.945 -7.969 -11.07 1 96.75 100 GLU A O 1
ATOM 813 N N . THR A 1 101 ? 10.914 -9.695 -11.938 1 97.44 101 THR A N 1
ATOM 814 C CA . THR A 1 101 ? 11.586 -10.719 -11.156 1 97.44 101 THR A CA 1
ATOM 815 C C . THR A 1 101 ? 11.992 -11.891 -12.047 1 97.44 101 THR A C 1
ATOM 817 O O . THR A 1 101 ? 11.281 -12.898 -12.117 1 97.44 101 THR A O 1
ATOM 820 N N . PRO A 1 102 ? 13.055 -11.82 -12.656 1 95.19 102 PRO A N 1
ATOM 821 C CA . PRO A 1 102 ? 13.43 -12.852 -13.625 1 95.19 102 PRO A CA 1
ATOM 822 C C . PRO A 1 102 ? 13.5 -14.242 -13 1 95.19 102 PRO A C 1
ATOM 824 O O . PRO A 1 102 ? 14.477 -14.562 -12.312 1 95.19 102 PRO A O 1
ATOM 827 N N . ASP A 1 103 ? 12.383 -15.023 -13.242 1 93.5 103 ASP A N 1
ATOM 828 C CA . ASP A 1 103 ? 12.211 -16.438 -12.93 1 93.5 103 ASP A CA 1
ATOM 829 C C . ASP A 1 103 ? 12.289 -16.672 -11.422 1 93.5 103 ASP A C 1
ATOM 831 O O . ASP A 1 103 ? 12.859 -17.672 -10.977 1 93.5 103 ASP A O 1
ATOM 835 N N . LYS A 1 104 ? 11.883 -15.703 -10.555 1 96.94 104 LYS A N 1
ATOM 836 C CA . LYS A 1 104 ? 11.844 -15.82 -9.102 1 96.94 104 LYS A CA 1
ATOM 837 C C . LYS A 1 104 ? 10.484 -15.383 -8.555 1 96.94 104 LYS A C 1
ATOM 839 O O . LYS A 1 104 ? 9.922 -14.383 -9.008 1 96.94 104 LYS A O 1
ATOM 844 N N . TRP A 1 105 ? 10.016 -16.297 -7.59 1 98.38 105 TRP A N 1
ATOM 845 C CA . TRP A 1 105 ? 8.859 -15.836 -6.828 1 98.38 105 TRP A CA 1
ATOM 846 C C . TRP A 1 105 ? 9.266 -14.789 -5.801 1 98.38 105 TRP A C 1
ATOM 848 O O . TRP A 1 105 ? 10.234 -14.977 -5.062 1 98.38 105 TRP A O 1
ATOM 858 N N . LYS A 1 106 ? 8.617 -13.633 -5.84 1 97.69 106 LYS A N 1
ATOM 859 C CA . LYS A 1 106 ? 8.828 -12.57 -4.863 1 97.69 106 LYS A CA 1
ATOM 860 C C . LYS A 1 106 ? 7.504 -12.117 -4.254 1 97.69 106 LYS A C 1
ATOM 862 O O . LYS A 1 106 ? 6.434 -12.5 -4.727 1 97.69 106 LYS A O 1
ATOM 867 N N . MET A 1 107 ? 7.691 -11.438 -3.129 1 97.81 107 MET A N 1
ATOM 868 C CA . MET A 1 107 ? 6.508 -10.891 -2.475 1 97.81 107 MET A CA 1
ATOM 869 C C . MET A 1 107 ? 6.383 -9.391 -2.744 1 97.81 107 MET A C 1
ATOM 871 O O . MET A 1 107 ? 7.379 -8.664 -2.721 1 97.81 107 MET A O 1
ATOM 875 N N . MET A 1 108 ? 5.191 -8.977 -3.119 1 97.81 108 MET A N 1
ATOM 876 C CA . MET A 1 108 ? 4.805 -7.574 -3.158 1 97.81 108 MET A CA 1
ATOM 877 C C . MET A 1 108 ? 3.711 -7.281 -2.137 1 97.81 108 MET A C 1
ATOM 879 O O . MET A 1 108 ? 2.658 -7.926 -2.145 1 97.81 108 MET A O 1
ATOM 883 N N . SER A 1 109 ? 3.984 -6.297 -1.253 1 97.69 109 SER A N 1
ATOM 884 C CA . SER A 1 109 ? 3.064 -6.07 -0.143 1 97.69 109 SER A CA 1
ATOM 885 C C . SER A 1 109 ? 2.398 -4.703 -0.247 1 97.69 109 SER A C 1
ATOM 887 O O . SER A 1 109 ? 3.037 -3.725 -0.645 1 97.69 109 SER A O 1
ATOM 889 N N . THR A 1 110 ? 1.194 -4.586 0.086 1 98.12 110 THR A N 1
ATOM 890 C CA . THR A 1 110 ? 0.41 -3.381 0.335 1 98.12 110 THR A CA 1
ATOM 891 C C . THR A 1 110 ? -0.557 -3.596 1.496 1 98.12 110 THR A C 1
ATOM 893 O O . THR A 1 110 ? -0.38 -4.52 2.295 1 98.12 110 THR A O 1
ATOM 896 N N . THR A 1 111 ? -1.522 -2.67 1.736 1 98.19 111 THR A N 1
ATOM 897 C CA . THR A 1 111 ? -2.512 -2.805 2.801 1 98.19 111 THR A CA 1
ATOM 898 C C . THR A 1 111 ? -3.908 -2.477 2.285 1 98.19 111 THR A C 1
ATOM 900 O O . THR A 1 111 ? -4.07 -2.059 1.137 1 98.19 111 THR A O 1
ATOM 903 N N . THR A 1 112 ? -4.836 -2.678 3.166 1 97.94 112 THR A N 1
ATOM 904 C CA . THR A 1 112 ? -6.199 -2.246 2.891 1 97.94 112 THR A CA 1
ATOM 905 C C . THR A 1 112 ? -6.332 -0.734 3.041 1 97.94 112 THR A C 1
ATOM 907 O O . THR A 1 112 ? -7.379 -0.162 2.729 1 97.94 112 THR A O 1
ATOM 910 N N . GLY A 1 113 ? -5.305 -0.054 3.455 1 96.38 113 GLY A N 1
ATOM 911 C CA . GLY A 1 113 ? -5.305 1.395 3.586 1 96.38 113 GLY A CA 1
ATOM 912 C C . GLY A 1 113 ? -5.93 1.879 4.879 1 96.38 113 GLY A C 1
ATOM 913 O O . GLY A 1 113 ? -5.309 2.633 5.633 1 96.38 113 GLY A O 1
ATOM 914 N N . THR A 1 114 ? -7.117 1.445 5.156 1 95.44 114 THR A N 1
ATOM 915 C CA . THR A 1 114 ? -7.871 1.8 6.355 1 95.44 114 THR A CA 1
ATOM 916 C C . THR A 1 114 ? -8.352 0.547 7.086 1 95.44 114 THR A C 1
ATOM 918 O O . THR A 1 114 ? -8.172 -0.569 6.594 1 95.44 114 THR A O 1
ATOM 921 N N . PHE A 1 115 ? -8.875 0.753 8.289 1 95.75 115 PHE A N 1
ATOM 922 C CA . PHE A 1 115 ? -9.438 -0.346 9.062 1 95.75 115 PHE A CA 1
ATOM 923 C C . PHE A 1 115 ? -10.562 -1.025 8.297 1 95.75 115 PHE A C 1
ATOM 925 O O . PHE A 1 115 ? -11.398 -0.355 7.691 1 95.75 115 PHE A O 1
ATOM 932 N N . ILE A 1 116 ? -10.516 -2.336 8.328 1 96.44 116 ILE A N 1
ATOM 933 C CA . ILE A 1 116 ? -11.508 -3.209 7.715 1 96.44 116 ILE A CA 1
ATOM 934 C C . ILE A 1 116 ? -12.203 -4.035 8.789 1 96.44 116 ILE A C 1
ATOM 936 O O . ILE A 1 116 ? -11.562 -4.531 9.719 1 96.44 116 ILE A O 1
ATOM 940 N N . ASN A 1 117 ? -13.523 -4.207 8.625 1 96.94 117 ASN A N 1
ATOM 941 C CA . ASN A 1 117 ? -14.297 -5.039 9.539 1 96.94 117 ASN A CA 1
ATOM 942 C C . ASN A 1 117 ? -14.141 -6.523 9.219 1 96.94 117 ASN A C 1
ATOM 944 O O . ASN A 1 117 ? -13.625 -6.879 8.156 1 96.94 117 ASN A O 1
ATOM 948 N N . ALA A 1 118 ? -14.508 -7.328 10.258 1 97.5 118 ALA A N 1
ATOM 949 C CA . ALA A 1 118 ? -14.664 -8.75 9.945 1 97.5 118 ALA A CA 1
ATOM 950 C C . ALA A 1 118 ? -15.719 -8.953 8.852 1 97.5 118 ALA A C 1
ATOM 952 O O . ALA A 1 118 ? -16.75 -8.297 8.859 1 97.5 118 ALA A O 1
ATOM 953 N N . GLY A 1 119 ? -15.391 -9.805 7.859 1 97.75 119 GLY A N 1
ATOM 954 C CA . GLY A 1 119 ? -16.359 -10.047 6.797 1 97.75 119 GLY A CA 1
ATOM 955 C C . GLY A 1 119 ? -15.742 -10.688 5.566 1 97.75 119 GLY A C 1
ATOM 956 O O . GLY A 1 119 ? -14.75 -11.406 5.668 1 97.75 119 GLY A O 1
ATOM 957 N N . HIS A 1 120 ? -16.5 -10.531 4.453 1 98.62 120 HIS A N 1
ATOM 958 C CA . HIS A 1 120 ? -16.109 -11.086 3.164 1 98.62 120 HIS A CA 1
ATOM 959 C C . HIS A 1 120 ? -15.812 -9.977 2.158 1 98.62 120 HIS A C 1
ATOM 961 O O . HIS A 1 120 ? -16.531 -8.984 2.09 1 98.62 120 HIS A O 1
ATOM 967 N N . TYR A 1 121 ? -14.719 -10.18 1.503 1 98.81 121 TYR A N 1
ATOM 968 C CA . TYR A 1 121 ? -14.258 -9.172 0.555 1 98.81 121 TYR A CA 1
ATOM 969 C C . TYR A 1 121 ? -13.703 -9.82 -0.708 1 98.81 121 TYR A C 1
ATOM 971 O O . TYR A 1 121 ? -13.578 -11.047 -0.781 1 98.81 121 TYR A O 1
ATOM 979 N N . LYS A 1 122 ? -13.445 -8.961 -1.681 1 98.88 122 LYS A N 1
ATOM 980 C CA . LYS A 1 122 ? -12.727 -9.352 -2.895 1 98.88 122 LYS A CA 1
ATOM 981 C C . LYS A 1 122 ? -11.469 -8.508 -3.084 1 98.88 122 LYS A C 1
ATOM 983 O O . LYS A 1 122 ? -11.477 -7.305 -2.82 1 98.88 122 LYS A O 1
ATOM 988 N N . VAL A 1 123 ? -10.445 -9.172 -3.41 1 98.88 123 VAL A N 1
ATOM 989 C CA . VAL A 1 123 ? -9.25 -8.5 -3.91 1 98.88 123 VAL A CA 1
ATOM 990 C C .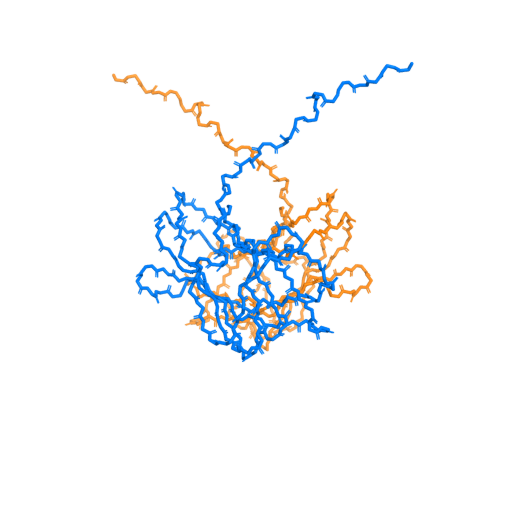 VAL A 1 123 ? -9.117 -8.727 -5.414 1 98.88 123 VAL A C 1
ATOM 992 O O . VAL A 1 123 ? -8.977 -9.859 -5.867 1 98.88 123 VAL A O 1
ATOM 995 N N . LEU A 1 124 ? -9.211 -7.586 -6.137 1 98.81 124 LEU A N 1
ATOM 996 C CA . LEU A 1 124 ? -9.164 -7.652 -7.594 1 98.81 124 LEU A CA 1
ATOM 997 C C . LEU A 1 124 ? -7.906 -6.984 -8.133 1 98.81 124 LEU A C 1
ATOM 999 O O . LEU A 1 124 ? -7.609 -5.84 -7.785 1 98.81 124 LEU A O 1
ATOM 1003 N N . LEU A 1 125 ? -7.141 -7.738 -8.914 1 98.69 125 LEU A N 1
ATOM 1004 C CA . LEU A 1 125 ? -6.082 -7.172 -9.742 1 98.69 125 LEU A CA 1
ATOM 1005 C C . LEU A 1 125 ? -6.48 -7.176 -11.211 1 98.69 125 LEU A C 1
ATOM 1007 O O . LEU A 1 125 ? -6.949 -8.195 -11.734 1 98.69 125 LEU A O 1
ATOM 1011 N N . SER A 1 126 ? -6.293 -6 -11.852 1 98.12 126 SER A N 1
ATOM 1012 C CA . SER A 1 126 ? -6.617 -5.914 -13.266 1 98.12 126 SER A CA 1
ATOM 1013 C C . SER A 1 126 ? -5.66 -4.973 -14 1 98.12 126 SER A C 1
ATOM 1015 O O . SER A 1 126 ? -5.18 -3.998 -13.422 1 98.12 126 SER A O 1
ATOM 1017 N N . ALA A 1 127 ? -5.398 -5.266 -15.234 1 96.25 127 ALA A N 1
ATOM 1018 C CA . ALA A 1 127 ? -4.586 -4.426 -16.109 1 96.25 127 ALA A CA 1
ATOM 1019 C C . ALA A 1 127 ? -4.973 -4.625 -17.578 1 96.25 127 ALA A C 1
ATOM 1021 O O . ALA A 1 127 ? -5.668 -5.582 -17.906 1 96.25 127 ALA A O 1
ATOM 1022 N N . ASP A 1 128 ? -4.52 -3.609 -18.391 1 93.19 128 ASP A N 1
ATOM 1023 C CA . ASP A 1 128 ? -4.727 -3.801 -19.812 1 93.19 128 ASP A CA 1
ATOM 1024 C C . ASP A 1 128 ? -4.082 -5.102 -20.297 1 93.19 128 ASP A C 1
ATOM 1026 O O . ASP A 1 128 ? -4.668 -5.832 -21.094 1 93.19 128 ASP A O 1
ATOM 1030 N N . THR A 1 129 ? -2.893 -5.277 -19.812 1 92.94 129 THR A N 1
ATOM 1031 C CA . THR A 1 129 ? -2.23 -6.551 -20.078 1 92.94 129 THR A CA 1
ATOM 1032 C C . THR A 1 129 ? -1.502 -7.051 -18.844 1 92.94 129 THR A C 1
ATOM 1034 O O . THR A 1 129 ? -0.898 -6.262 -18.109 1 92.94 129 THR A O 1
ATOM 1037 N N . MET A 1 130 ? -1.669 -8.312 -18.594 1 95.12 130 MET A N 1
ATOM 1038 C CA . MET A 1 130 ? -0.935 -8.977 -17.516 1 95.12 130 MET A CA 1
ATOM 1039 C C . MET A 1 130 ? 0.111 -9.93 -18.078 1 95.12 130 MET A C 1
ATOM 1041 O O . MET A 1 130 ? 0.593 -10.82 -17.375 1 95.12 130 MET A O 1
ATOM 1045 N N . GLU A 1 131 ? 0.399 -9.75 -19.359 1 96.12 131 GLU A N 1
ATOM 1046 C CA . GLU A 1 131 ? 1.34 -10.656 -20.016 1 96.12 131 GLU A CA 1
ATOM 1047 C C . GLU A 1 131 ? 2.684 -10.672 -19.297 1 96.12 131 GLU A C 1
ATOM 1049 O O . GLU A 1 131 ? 3.285 -9.625 -19.062 1 96.12 131 GLU A O 1
ATOM 1054 N N . GLY A 1 132 ? 3.09 -11.875 -18.906 1 96.69 132 GLY A N 1
ATOM 1055 C CA . GLY A 1 132 ? 4.367 -12.039 -18.234 1 96.69 132 GLY A CA 1
ATOM 1056 C C . GLY A 1 132 ? 4.25 -12.07 -16.719 1 96.69 132 GLY A C 1
ATOM 1057 O O . GLY A 1 132 ? 5.203 -12.43 -16.016 1 96.69 132 GLY A O 1
ATOM 1058 N N . LEU A 1 133 ? 3.068 -11.781 -16.234 1 97.44 133 LEU A N 1
ATOM 1059 C CA . LEU A 1 133 ? 2.822 -11.805 -14.797 1 97.44 133 LEU A CA 1
ATOM 1060 C C . LEU A 1 133 ? 2.244 -13.148 -14.375 1 97.44 133 LEU A C 1
ATOM 1062 O O . LEU A 1 133 ? 1.429 -13.734 -15.086 1 97.44 133 LEU A O 1
ATOM 1066 N N . ALA A 1 134 ? 2.719 -13.633 -13.234 1 98.12 134 ALA A N 1
ATOM 1067 C CA . ALA A 1 134 ? 2.188 -14.836 -12.602 1 98.12 134 ALA A CA 1
ATOM 1068 C C . ALA A 1 134 ? 1.948 -14.617 -11.109 1 98.12 134 ALA A C 1
ATOM 1070 O O . ALA A 1 134 ? 2.627 -13.797 -10.484 1 98.12 134 ALA A O 1
ATOM 1071 N N . PHE A 1 135 ? 0.941 -15.289 -10.609 1 98.69 135 PHE A N 1
ATOM 1072 C CA . PHE A 1 135 ? 0.649 -15.234 -9.18 1 98.69 135 PHE A CA 1
ATOM 1073 C C . PHE A 1 135 ? 0.583 -16.641 -8.594 1 98.69 135 PHE A C 1
ATOM 1075 O O . PHE A 1 135 ? 0.021 -17.547 -9.203 1 98.69 135 PHE A O 1
ATOM 1082 N N . ASP A 1 136 ? 1.196 -16.812 -7.414 1 98.81 136 ASP A N 1
ATOM 1083 C CA . ASP A 1 136 ? 1.091 -18.047 -6.645 1 98.81 136 ASP A CA 1
ATOM 1084 C C . ASP A 1 136 ? -0.047 -17.969 -5.629 1 98.81 136 ASP A C 1
ATOM 1086 O O . ASP A 1 136 ? -0.887 -18.859 -5.555 1 98.81 136 ASP A O 1
ATOM 1090 N N . ALA A 1 137 ? -0.011 -16.859 -4.852 1 98.81 137 ALA A N 1
ATOM 1091 C CA . ALA A 1 137 ? -1.004 -16.734 -3.789 1 98.81 137 ALA A CA 1
ATOM 1092 C C . ALA A 1 137 ? -1.113 -15.281 -3.311 1 98.81 137 ALA A C 1
ATOM 1094 O O . ALA A 1 137 ? -0.262 -14.453 -3.631 1 98.81 137 ALA A O 1
ATOM 1095 N N . LEU A 1 138 ? -2.219 -15.016 -2.65 1 98.88 138 LEU A N 1
ATOM 1096 C CA . LEU A 1 138 ? -2.43 -13.828 -1.832 1 98.88 138 LEU A CA 1
ATOM 1097 C C . LEU A 1 138 ? -2.467 -14.188 -0.35 1 98.88 138 LEU A C 1
ATOM 1099 O O . LEU A 1 138 ? -3.289 -15 0.076 1 98.88 138 LEU A O 1
ATOM 1103 N N . ASP A 1 139 ? -1.528 -13.609 0.406 1 98.38 139 ASP A N 1
ATOM 1104 C CA . ASP A 1 139 ? -1.556 -13.742 1.858 1 98.38 139 ASP A CA 1
ATOM 1105 C C . ASP A 1 139 ? -2.168 -12.508 2.516 1 98.38 139 ASP A C 1
ATOM 1107 O O . ASP A 1 139 ? -1.811 -11.383 2.18 1 98.38 139 ASP A O 1
ATOM 1111 N N . ILE A 1 140 ? -3.096 -12.781 3.344 1 97.88 140 ILE A N 1
ATOM 1112 C CA . ILE A 1 140 ? -3.693 -11.703 4.125 1 97.88 140 ILE A CA 1
ATOM 1113 C C . ILE A 1 140 ? -3.301 -11.852 5.594 1 97.88 140 ILE A C 1
ATOM 1115 O O . ILE A 1 140 ? -3.414 -12.938 6.168 1 97.88 140 ILE A O 1
ATOM 1119 N N . GLN A 1 141 ? -2.771 -10.672 6.137 1 93.56 141 GLN A N 1
ATOM 1120 C CA . GLN A 1 141 ? -2.252 -10.695 7.5 1 93.56 141 GLN A CA 1
ATOM 1121 C C . GLN A 1 141 ? -2.709 -9.477 8.289 1 93.56 141 GLN A C 1
ATOM 1123 O O . GLN A 1 141 ? -2.723 -8.359 7.766 1 93.56 141 GLN A O 1
ATOM 1128 N N . MET B 1 1 ? -20.766 -9.516 41.5 1 28.03 1 MET B N 1
ATOM 1129 C CA . MET B 1 1 ? -20.422 -9.844 40.125 1 28.03 1 MET B CA 1
ATOM 1130 C C . MET B 1 1 ? -18.984 -9.43 39.812 1 28.03 1 MET B C 1
ATOM 1132 O O . MET B 1 1 ? -18.609 -8.273 40 1 28.03 1 MET B O 1
ATOM 1136 N N . GLU B 1 2 ? -17.922 -10.359 39.875 1 31.78 2 GLU B N 1
ATOM 1137 C CA . GLU B 1 2 ? -16.484 -10.141 40.031 1 31.78 2 GLU B CA 1
ATOM 1138 C C . GLU B 1 2 ? -15.875 -9.617 38.719 1 31.78 2 GLU B C 1
ATOM 1140 O O . GLU B 1 2 ? -16 -10.242 37.688 1 31.78 2 GLU B O 1
ATOM 1145 N N . LYS B 1 3 ? -15.703 -8.234 38.625 1 33.25 3 LYS B N 1
ATOM 1146 C CA . LYS B 1 3 ? -15.102 -7.551 37.469 1 33.25 3 LYS B CA 1
ATOM 1147 C C . LYS B 1 3 ? -13.734 -8.133 37.125 1 33.25 3 LYS B C 1
ATOM 1149 O O . LYS B 1 3 ? -12.883 -8.266 38.031 1 33.25 3 LYS B O 1
ATOM 1154 N N . LEU B 1 4 ? -13.68 -9.023 36.062 1 36.59 4 LEU B N 1
ATOM 1155 C CA . LEU B 1 4 ? -12.414 -9.586 35.625 1 36.59 4 LEU B CA 1
ATOM 1156 C C . LEU B 1 4 ? -11.383 -8.484 35.406 1 36.59 4 LEU B C 1
ATOM 1158 O O . LEU B 1 4 ? -11.688 -7.441 34.812 1 36.59 4 LEU B O 1
ATOM 1162 N N . PRO B 1 5 ? -10.297 -8.5 36.062 1 38.34 5 PRO B N 1
ATOM 1163 C CA . PRO B 1 5 ? -9.312 -7.422 36.156 1 38.34 5 PRO B CA 1
ATOM 1164 C C . PRO B 1 5 ? -8.766 -7.023 34.781 1 38.34 5 PRO B C 1
ATOM 1166 O O . PRO B 1 5 ? -8.688 -7.859 33.875 1 38.34 5 PRO B O 1
ATOM 1169 N N . LYS B 1 6 ? -8.82 -5.695 34.312 1 38.53 6 LYS B N 1
ATOM 1170 C CA . LYS B 1 6 ? -8.305 -4.945 33.156 1 38.53 6 LYS B CA 1
ATOM 1171 C C . LYS B 1 6 ? -6.906 -5.422 32.781 1 38.53 6 LYS B C 1
ATOM 1173 O O . LYS B 1 6 ? -6.363 -5 31.75 1 38.53 6 LYS B O 1
ATOM 1178 N N . GLU B 1 7 ? -6.141 -5.98 33.625 1 36.06 7 GLU B N 1
ATOM 1179 C CA . GLU B 1 7 ? -4.727 -6.309 33.469 1 36.06 7 GLU B CA 1
ATOM 1180 C C . GLU B 1 7 ? -4.52 -7.328 32.344 1 36.06 7 GLU B C 1
ATOM 1182 O O . GLU B 1 7 ? -3.406 -7.477 31.844 1 36.06 7 GLU B O 1
ATOM 1187 N N . LEU B 1 8 ? -5.422 -8.156 32.156 1 32.19 8 LEU B N 1
ATOM 1188 C CA . LEU B 1 8 ? -5.141 -9.281 31.25 1 32.19 8 LEU B CA 1
ATOM 1189 C C . LEU B 1 8 ? -5.191 -8.836 29.797 1 32.19 8 LEU B C 1
ATOM 1191 O O . LEU B 1 8 ? -5.191 -9.68 28.891 1 32.19 8 LEU B O 1
ATOM 1195 N N . LEU B 1 9 ? -5.879 -7.676 29.516 1 33.22 9 LEU B N 1
ATOM 1196 C CA . LEU B 1 9 ? -5.828 -7.367 28.094 1 33.22 9 LEU B CA 1
ATOM 1197 C C . LEU B 1 9 ? -4.391 -7.133 27.641 1 33.22 9 LEU B C 1
ATOM 1199 O O . LEU B 1 9 ? -3.773 -6.133 28 1 33.22 9 LEU B O 1
ATOM 1203 N N . SER B 1 10 ? -3.566 -8.055 27.75 1 32.25 10 SER B N 1
ATOM 1204 C CA . SER B 1 10 ? -2.236 -7.965 27.156 1 32.25 10 SER B CA 1
ATOM 1205 C C . SER B 1 10 ? -2.281 -7.273 25.797 1 32.25 10 SER B C 1
ATOM 1207 O O . SER B 1 10 ? -3.105 -7.613 24.938 1 32.25 10 SER B O 1
ATOM 1209 N N . GLU B 1 11 ? -2.154 -5.895 25.719 1 36.34 11 GLU B N 1
ATOM 1210 C CA . GLU B 1 11 ? -1.858 -5.199 24.469 1 36.34 11 GLU B CA 1
ATOM 1211 C C . GLU B 1 11 ? -1.027 -6.074 23.531 1 36.34 11 GLU B C 1
ATOM 1213 O O . GLU B 1 11 ? 0.028 -6.578 23.922 1 36.34 11 GLU B O 1
ATOM 1218 N N . ASP B 1 12 ? -1.495 -6.988 22.859 1 38.19 12 ASP B N 1
ATOM 1219 C CA . ASP B 1 12 ? -0.812 -7.715 21.797 1 38.19 12 ASP B CA 1
ATOM 1220 C C . ASP B 1 12 ? 0.337 -6.891 21.219 1 38.19 12 ASP B C 1
ATOM 1222 O O . ASP B 1 12 ? 0.114 -5.824 20.641 1 38.19 12 ASP B O 1
ATOM 1226 N N . LYS B 1 13 ? 1.493 -6.793 21.781 1 36.41 13 LYS B N 1
ATOM 1227 C CA . LYS B 1 13 ? 2.82 -6.188 21.766 1 36.41 13 LYS B CA 1
ATOM 1228 C C . LYS B 1 13 ? 3.5 -6.383 20.422 1 36.41 13 LYS B C 1
ATOM 1230 O O . LYS B 1 13 ? 4.73 -6.371 20.328 1 36.41 13 LYS B O 1
ATOM 1235 N N . ASN B 1 14 ? 3.09 -6.961 19.438 1 42.91 14 ASN B N 1
ATOM 1236 C CA . ASN B 1 14 ? 4.004 -6.82 18.312 1 42.91 14 ASN B CA 1
ATOM 1237 C C . ASN B 1 14 ? 4.355 -5.359 18.062 1 42.91 14 ASN B C 1
ATOM 1239 O O . ASN B 1 14 ? 3.652 -4.676 17.312 1 42.91 14 ASN B O 1
ATOM 1243 N N . THR B 1 15 ? 4.73 -4.633 19 1 50.03 15 THR B N 1
ATOM 1244 C CA . THR B 1 15 ? 5.031 -3.209 19.094 1 50.03 15 THR B CA 1
ATOM 1245 C C . THR B 1 15 ? 6.145 -2.83 18.109 1 50.03 15 THR B C 1
ATOM 1247 O O . THR B 1 15 ? 7.32 -2.838 18.484 1 50.03 15 THR B O 1
ATOM 1250 N N . ARG B 1 16 ? 5.98 -3.193 16.812 1 61.47 16 ARG B N 1
ATOM 1251 C CA . ARG B 1 16 ? 7.008 -2.631 15.938 1 61.47 16 ARG B CA 1
ATOM 1252 C C . ARG B 1 16 ? 7.242 -1.156 16.25 1 61.47 16 ARG B C 1
ATOM 1254 O O . ARG B 1 16 ? 6.316 -0.446 16.641 1 61.47 16 ARG B O 1
ATOM 1261 N N . VAL B 1 17 ? 8.5 -0.875 16.5 1 78.75 17 VAL B N 1
ATOM 1262 C CA . VAL B 1 17 ? 8.93 0.504 16.719 1 78.75 17 VAL B CA 1
ATOM 1263 C C . VAL B 1 17 ? 8.375 1.396 15.609 1 78.75 17 VAL B C 1
ATOM 1265 O O . VAL B 1 17 ? 8.484 1.068 14.43 1 78.75 17 VAL B O 1
ATOM 1268 N N . SER B 1 18 ? 7.523 2.271 15.938 1 91.75 18 SER B N 1
ATOM 1269 C CA . SER B 1 18 ? 6.988 3.275 15.023 1 91.75 18 SER B CA 1
ATOM 1270 C C . SER B 1 18 ? 7.664 4.625 15.227 1 91.75 18 SER B C 1
ATOM 1272 O O . SER B 1 18 ? 7.887 5.047 16.359 1 91.75 18 SER B O 1
ATOM 1274 N N . VAL B 1 19 ? 8.25 5.18 14.133 1 96.62 19 VAL B N 1
ATOM 1275 C CA . VAL B 1 19 ? 8.812 6.523 14.148 1 96.62 19 VAL B CA 1
ATOM 1276 C C . VAL B 1 19 ? 7.914 7.469 13.352 1 96.62 19 VAL B C 1
ATOM 1278 O O . VAL B 1 19 ? 7.523 7.164 12.227 1 96.62 19 VAL B O 1
ATOM 1281 N N . ALA B 1 20 ? 7.621 8.602 13.953 1 98.06 20 ALA B N 1
ATOM 1282 C CA . ALA B 1 20 ? 6.793 9.609 13.297 1 98.06 20 ALA B CA 1
ATOM 1283 C C . ALA B 1 20 ? 7.652 10.719 12.695 1 98.06 20 ALA B C 1
ATOM 1285 O O . ALA B 1 20 ? 8.57 11.227 13.344 1 98.06 20 ALA B O 1
ATOM 1286 N N . TYR B 1 21 ? 7.383 11.078 11.469 1 98.75 21 TYR B N 1
ATOM 1287 C CA . TYR B 1 21 ? 7.969 12.211 10.758 1 98.75 21 TYR B CA 1
ATOM 1288 C C . TYR B 1 21 ? 6.926 13.289 10.484 1 98.75 21 TYR B C 1
ATOM 1290 O O . TYR B 1 21 ? 6.031 13.094 9.656 1 98.75 21 TYR B O 1
ATOM 1298 N N . GLU B 1 22 ? 7.125 14.398 11.109 1 98.81 22 GLU B N 1
ATOM 1299 C CA . GLU B 1 22 ? 6.129 15.469 11.031 1 98.81 22 GLU B CA 1
ATOM 1300 C C . GLU B 1 22 ? 6.098 16.094 9.641 1 98.81 22 GLU B C 1
ATOM 1302 O O . GLU B 1 22 ? 7.145 16.297 9.023 1 98.81 22 GLU B O 1
ATOM 1307 N N . ALA B 1 23 ? 4.918 16.469 9.242 1 98.75 23 ALA B N 1
ATOM 1308 C CA . ALA B 1 23 ? 4.758 17.078 7.918 1 98.75 23 ALA B CA 1
ATOM 1309 C C . ALA B 1 23 ? 5.363 18.469 7.879 1 98.75 23 ALA B C 1
ATOM 1311 O O . ALA B 1 23 ? 5.973 18.859 6.879 1 98.75 23 ALA B O 1
ATOM 1312 N N . GLU B 1 24 ? 5.172 19.141 8.945 1 98.31 24 GLU B N 1
ATOM 1313 C CA . GLU B 1 24 ? 5.598 20.547 8.953 1 98.31 24 GLU B CA 1
ATOM 1314 C C . GLU B 1 24 ? 7.117 20.656 8.891 1 98.31 24 GLU B C 1
ATOM 1316 O O . GLU B 1 24 ? 7.656 21.734 8.656 1 98.31 24 GLU B O 1
ATOM 1321 N N . THR B 1 25 ? 7.848 19.578 9.094 1 98.25 25 THR B N 1
ATOM 1322 C CA . THR B 1 25 ? 9.305 19.578 9.008 1 98.25 25 THR B CA 1
ATOM 1323 C C . THR B 1 25 ? 9.773 19 7.676 1 98.25 25 THR B C 1
ATOM 1325 O O . THR B 1 25 ? 10.969 18.984 7.391 1 98.25 25 THR B O 1
ATOM 1328 N N . ALA B 1 26 ? 8.852 18.531 6.832 1 98.62 26 ALA B N 1
ATOM 1329 C CA . ALA B 1 26 ? 9.18 17.953 5.527 1 98.62 26 ALA B CA 1
ATOM 1330 C C . ALA B 1 26 ? 9.453 19.047 4.5 1 98.62 26 ALA B C 1
ATOM 1332 O O . ALA B 1 26 ? 9.352 20.25 4.812 1 98.62 26 ALA B O 1
ATOM 1333 N N . VAL B 1 27 ? 9.906 18.656 3.279 1 97.88 27 VAL B N 1
ATOM 1334 C CA . VAL B 1 27 ? 10.164 19.562 2.176 1 97.88 27 VAL B CA 1
ATOM 1335 C C . VAL B 1 27 ? 8.945 19.625 1.257 1 97.88 27 VAL B C 1
ATOM 1337 O O . VAL B 1 27 ? 8.477 18.594 0.776 1 97.88 27 VAL B O 1
ATOM 1340 N N . MET B 1 28 ? 8.43 20.828 1.062 1 96.38 28 MET B N 1
ATOM 1341 C CA . MET B 1 28 ? 7.223 20.984 0.252 1 96.38 28 MET B CA 1
ATOM 1342 C C . MET B 1 28 ? 7.5 21.828 -0.988 1 96.38 28 MET B C 1
ATOM 1344 O O . MET B 1 28 ? 8.398 22.656 -0.982 1 96.38 28 MET B O 1
ATOM 1348 N N . LYS B 1 29 ? 6.793 21.484 -2.006 1 95.81 29 LYS B N 1
ATOM 1349 C CA . LYS B 1 29 ? 6.707 22.344 -3.189 1 95.81 29 LYS B CA 1
ATOM 1350 C C . LYS B 1 29 ? 5.258 22.734 -3.479 1 95.81 29 LYS B C 1
ATOM 1352 O O . LYS B 1 29 ? 4.34 21.938 -3.25 1 95.81 29 LYS B O 1
ATOM 1357 N N . GLY B 1 30 ? 5.051 23.938 -4.059 1 95.06 30 GLY B N 1
ATOM 1358 C CA . GLY B 1 30 ? 3.727 24.469 -4.34 1 95.06 30 GLY B CA 1
ATOM 1359 C C . GLY B 1 30 ? 3.256 25.484 -3.309 1 95.06 30 GLY B C 1
ATOM 1360 O O . GLY B 1 30 ? 4.07 26.172 -2.697 1 95.06 30 GLY B O 1
ATOM 1361 N N . LYS B 1 31 ? 1.924 25.719 -3.221 1 96.38 31 LYS B N 1
ATOM 1362 C CA . LYS B 1 31 ? 1.335 26.625 -2.234 1 96.38 31 LYS B CA 1
ATOM 1363 C C . LYS B 1 31 ? 0.724 25.844 -1.073 1 96.38 31 LYS B C 1
ATOM 1365 O O . LYS B 1 31 ? -0.065 24.922 -1.285 1 96.38 31 LYS B O 1
ATOM 1370 N N . PHE B 1 32 ? 1.2 26.188 0.112 1 96.81 32 PHE B N 1
ATOM 1371 C CA . PHE B 1 32 ? 0.732 25.5 1.31 1 96.81 32 PHE B CA 1
ATOM 1372 C C . PHE B 1 32 ? 0.775 26.422 2.518 1 96.81 32 PHE B C 1
ATOM 1374 O O . PHE B 1 32 ? 1.393 27.484 2.467 1 96.81 32 PHE B O 1
ATOM 1381 N N . GLN B 1 33 ? 0.024 26 3.549 1 97.06 33 GLN B N 1
ATOM 1382 C CA . GLN B 1 33 ? 0.053 26.656 4.852 1 97.06 33 GLN B CA 1
ATOM 1383 C C . GLN B 1 33 ? 0.316 25.656 5.969 1 97.06 33 GLN B C 1
ATOM 1385 O O . GLN B 1 33 ? -0.182 24.531 5.926 1 97.06 33 GLN B O 1
ATOM 1390 N N . LYS B 1 34 ? 1.13 26.047 6.91 1 97.88 34 LYS B N 1
ATOM 1391 C CA . LYS B 1 34 ? 1.271 25.297 8.156 1 97.88 34 LYS B CA 1
ATOM 1392 C C . LYS B 1 34 ? 0.355 25.859 9.242 1 97.88 34 LYS B C 1
ATOM 1394 O O . LYS B 1 34 ? 0.388 27.062 9.523 1 97.88 34 LYS B O 1
ATOM 1399 N N . LYS B 1 35 ? -0.447 25.016 9.789 1 97.94 35 LYS B N 1
ATOM 1400 C CA . LYS B 1 35 ? -1.34 25.5 10.836 1 97.94 35 LYS B CA 1
ATOM 1401 C C . LYS B 1 35 ? -1.793 24.359 11.742 1 97.94 35 LYS B C 1
ATOM 1403 O O . LYS B 1 35 ? -1.688 23.188 11.367 1 97.94 35 LYS B O 1
ATOM 1408 N N . GLU B 1 36 ? -2.223 24.781 12.906 1 98.06 36 GLU B N 1
ATOM 1409 C CA . GLU B 1 36 ? -2.828 23.828 13.828 1 98.06 36 GLU B CA 1
ATOM 1410 C C . GLU B 1 36 ? -4.289 23.562 13.469 1 98.06 36 GLU B C 1
ATOM 1412 O O . GLU B 1 36 ? -5.027 24.5 13.148 1 98.06 36 GLU B O 1
ATOM 1417 N N . HIS B 1 37 ? -4.633 22.391 13.422 1 97 37 HIS B N 1
ATOM 1418 C CA . HIS B 1 37 ? -6.008 21.953 13.227 1 97 37 HIS B CA 1
ATOM 1419 C C . HIS B 1 37 ? -6.309 20.703 14.047 1 97 37 HIS B C 1
ATOM 1421 O O . HIS B 1 37 ? -5.574 19.719 13.969 1 97 37 HIS B O 1
ATOM 1427 N N . ARG B 1 38 ? -7.387 20.812 14.898 1 96.12 38 ARG B N 1
ATOM 1428 C CA . ARG B 1 38 ? -7.777 19.703 15.758 1 96.12 38 ARG B CA 1
ATOM 1429 C C . ARG B 1 38 ? -6.59 19.172 16.562 1 96.12 38 ARG B C 1
ATOM 1431 O O . ARG B 1 38 ? -6.316 17.969 16.562 1 96.12 38 ARG B O 1
ATOM 1438 N N . LYS B 1 39 ? -5.762 20.062 17.109 1 95.25 39 LYS B N 1
ATOM 1439 C CA . LYS B 1 39 ? -4.68 19.812 18.062 1 95.25 39 LYS B CA 1
ATOM 1440 C C . LYS B 1 39 ? -3.473 19.188 17.375 1 95.25 39 LYS B C 1
ATOM 1442 O O . LYS B 1 39 ? -2.641 18.562 18.031 1 95.25 39 LYS B O 1
ATOM 1447 N N . GLN B 1 40 ? -3.469 19.234 16.109 1 96.94 40 GLN B N 1
ATOM 1448 C CA . GLN B 1 40 ? -2.316 18.766 15.359 1 96.94 40 GLN B CA 1
ATOM 1449 C C . GLN B 1 40 ? -1.775 19.844 14.43 1 96.94 40 GLN B C 1
ATOM 1451 O O . GLN B 1 40 ? -2.547 20.562 13.789 1 96.94 40 GLN B O 1
ATOM 1456 N N . MET B 1 41 ? -0.437 19.984 14.453 1 98.12 41 MET B N 1
ATOM 1457 C CA . MET B 1 41 ? 0.194 20.797 13.422 1 98.12 41 MET B CA 1
ATOM 1458 C C . MET B 1 41 ? 0.244 20.062 12.094 1 98.12 41 MET B C 1
ATOM 1460 O O . MET B 1 41 ? 0.675 18.906 12.031 1 98.12 41 MET B O 1
ATOM 1464 N N . GLY B 1 42 ? -0.333 20.719 11.07 1 98.19 42 GLY B N 1
ATOM 1465 C CA . GLY B 1 42 ? -0.364 20.062 9.766 1 98.19 42 GLY B CA 1
ATOM 1466 C C . GLY B 1 42 ? 0.026 21 8.633 1 98.19 42 GLY B C 1
ATOM 1467 O O . GLY B 1 42 ? 0.168 22.203 8.836 1 98.19 42 GLY B O 1
ATOM 1468 N N . VAL B 1 43 ? 0.353 20.438 7.465 1 98.31 43 VAL B N 1
ATOM 1469 C CA . VAL B 1 43 ? 0.572 21.141 6.207 1 98.31 43 VAL B CA 1
ATOM 1470 C C . VAL B 1 43 ? -0.67 21.031 5.324 1 98.31 43 VAL B C 1
ATOM 1472 O O . VAL B 1 43 ? -1.112 19.922 5.004 1 98.31 43 VAL B O 1
ATOM 1475 N N . PHE B 1 44 ? -1.212 22.188 4.977 1 97.75 44 PHE B N 1
ATOM 1476 C CA . PHE B 1 44 ? -2.432 22.266 4.184 1 97.75 44 PHE B CA 1
ATOM 1477 C C . PHE B 1 44 ? -2.135 22.797 2.787 1 97.75 44 PHE B C 1
ATOM 1479 O O . PHE B 1 44 ? -1.702 23.938 2.635 1 97.75 44 PHE B O 1
ATOM 1486 N N . PHE B 1 45 ? -2.467 21.953 1.786 1 98 45 PHE B N 1
ATOM 1487 C CA . PHE B 1 45 ? -2.143 22.344 0.417 1 98 45 PHE B CA 1
ATOM 1488 C C . PHE B 1 45 ? -3.289 23.125 -0.209 1 98 45 PHE B C 1
ATOM 1490 O O . PHE B 1 45 ? -4.461 22.797 -0.016 1 98 45 PHE B O 1
ATOM 1497 N N . SER B 1 46 ? -3.012 24.297 -0.902 1 95.06 46 SER B N 1
ATOM 1498 C CA . SER B 1 46 ? -3.99 25.062 -1.669 1 95.06 46 SER B CA 1
ATOM 1499 C C . SER B 1 46 ? -3.684 25 -3.162 1 95.06 46 SER B C 1
ATOM 1501 O O . SER B 1 46 ? -4.547 25.312 -3.988 1 95.06 46 SER B O 1
ATOM 1503 N N . LYS B 1 47 ? -2.541 24.984 -3.475 1 84.25 47 LYS B N 1
ATOM 1504 C CA . LYS B 1 47 ? -2.064 24.734 -4.832 1 84.25 47 LYS B CA 1
ATOM 1505 C C . LYS B 1 47 ? -0.782 23.906 -4.824 1 84.25 47 LYS B C 1
ATOM 1507 O O . LYS B 1 47 ? -0.017 23.953 -3.859 1 84.25 47 LYS B O 1
ATOM 1512 N N . GLY B 1 48 ? -0.471 23.359 -5.598 1 74.19 48 GLY B N 1
ATOM 1513 C CA . GLY B 1 48 ? 0.845 22.734 -5.625 1 74.19 48 GLY B CA 1
ATOM 1514 C C . GLY B 1 48 ? 0.801 21.234 -5.426 1 74.19 48 GLY B C 1
ATOM 1515 O O . GLY B 1 48 ? -0.274 20.656 -5.254 1 74.19 48 GLY B O 1
ATOM 1516 N N . ASN B 1 49 ? 2.152 20.656 -5.262 1 86.62 49 ASN B N 1
ATOM 1517 C CA . ASN B 1 49 ? 2.326 19.422 -6.02 1 86.62 49 ASN B CA 1
ATOM 1518 C C . ASN B 1 49 ? 2.953 18.312 -5.168 1 86.62 49 ASN B C 1
ATOM 1520 O O . ASN B 1 49 ? 2.836 17.141 -5.492 1 86.62 49 ASN B O 1
ATOM 1524 N N . SER B 1 50 ? 3.771 18.812 -4.02 1 98.19 50 SER B N 1
ATOM 1525 C CA . SER B 1 50 ? 4.441 17.625 -3.494 1 98.19 50 SER B CA 1
ATOM 1526 C C . SER B 1 50 ? 4.91 17.844 -2.061 1 98.19 50 SER B C 1
ATOM 1528 O O . SER B 1 50 ? 5.082 18.984 -1.627 1 98.19 50 SER B O 1
ATOM 1530 N N . ILE B 1 51 ? 5.062 16.859 -1.218 1 98.62 51 ILE B N 1
ATOM 1531 C CA . ILE B 1 51 ? 5.688 16.781 0.1 1 98.62 51 ILE B CA 1
ATOM 1532 C C . ILE B 1 51 ? 6.66 15.617 0.145 1 98.62 51 ILE B C 1
ATOM 1534 O O . ILE B 1 51 ? 6.355 14.523 -0.344 1 98.62 51 ILE B O 1
ATOM 1538 N N . GLU B 1 52 ? 7.875 15.867 0.711 1 98.81 52 GLU B N 1
ATOM 1539 C CA . GLU B 1 52 ? 8.953 14.883 0.782 1 98.81 52 GLU B CA 1
ATOM 1540 C C . GLU B 1 52 ? 9.492 14.758 2.203 1 98.81 52 GLU B C 1
ATOM 1542 O O . GLU B 1 52 ? 9.938 15.75 2.789 1 98.81 52 GLU B O 1
ATOM 1547 N N . TRP B 1 53 ? 9.422 13.578 2.771 1 98.88 53 TRP B N 1
ATOM 1548 C CA . TRP B 1 53 ? 10.016 13.281 4.07 1 98.88 53 TRP B CA 1
ATOM 1549 C C . TRP B 1 53 ? 11.352 12.562 3.908 1 98.88 53 TRP B C 1
ATOM 1551 O O . TRP B 1 53 ? 11.484 11.664 3.076 1 98.88 53 TRP B O 1
ATOM 1561 N N . ASN B 1 54 ? 12.336 12.977 4.676 1 98.81 54 ASN B N 1
ATOM 1562 C CA . ASN B 1 54 ? 13.531 12.172 4.887 1 98.81 54 ASN B CA 1
ATOM 1563 C C . ASN B 1 54 ? 13.359 11.203 6.047 1 98.81 54 ASN B C 1
ATOM 1565 O O . ASN B 1 54 ? 13.07 11.609 7.172 1 98.81 54 ASN B O 1
ATOM 1569 N N . VAL B 1 55 ? 13.562 9.93 5.699 1 98.56 55 VAL B N 1
ATOM 1570 C CA . VAL B 1 55 ? 13.273 8.945 6.734 1 98.56 55 VAL B CA 1
ATOM 1571 C C . VAL B 1 55 ? 14.453 7.992 6.891 1 98.56 55 VAL B C 1
ATOM 1573 O O . VAL B 1 55 ? 15.289 7.883 5.988 1 98.56 55 VAL B O 1
ATOM 1576 N N . SER B 1 56 ? 14.484 7.375 8.109 1 97.88 56 SER B N 1
ATOM 1577 C CA . SER B 1 56 ? 15.516 6.379 8.398 1 97.88 56 SER B CA 1
ATOM 1578 C C . SER B 1 56 ? 14.891 5.059 8.852 1 97.88 56 SER B C 1
ATOM 1580 O O . SER B 1 56 ? 13.891 5.051 9.562 1 97.88 56 SER B O 1
ATOM 1582 N N . THR B 1 57 ? 15.461 4.027 8.328 1 96.31 57 THR B N 1
ATOM 1583 C CA . THR B 1 57 ? 15.047 2.684 8.719 1 96.31 57 THR B CA 1
ATOM 1584 C C . THR B 1 57 ? 16.188 1.95 9.422 1 96.31 57 THR B C 1
ATOM 1586 O O . THR B 1 57 ? 17.344 2.09 9.039 1 96.31 57 THR B O 1
ATOM 1589 N N . GLY B 1 58 ? 15.859 1.11 10.5 1 95.06 58 GLY B N 1
ATOM 1590 C CA . GLY B 1 58 ? 16.891 0.512 11.32 1 95.06 58 GLY B CA 1
ATOM 1591 C C . GLY B 1 58 ? 16.984 -0.994 11.164 1 95.06 58 GLY B C 1
ATOM 1592 O O . GLY B 1 58 ? 17.859 -1.633 11.75 1 95.06 58 GLY B O 1
ATOM 1593 N N . LEU B 1 59 ? 16.047 -1.636 10.492 1 95 59 LEU B N 1
ATOM 1594 C CA . LEU B 1 59 ? 15.992 -3.082 10.297 1 95 59 LEU B CA 1
ATOM 1595 C C . LEU B 1 59 ? 15.727 -3.428 8.836 1 95 59 LEU B C 1
ATOM 1597 O O . LEU B 1 59 ? 15.266 -2.582 8.07 1 95 59 LEU B O 1
ATOM 1601 N N . VAL B 1 60 ? 16.141 -4.609 8.469 1 95.69 60 VAL B N 1
ATOM 1602 C CA . VAL B 1 60 ? 15.742 -5.141 7.168 1 95.69 60 VAL B CA 1
ATOM 1603 C C . VAL B 1 60 ? 14.328 -5.711 7.25 1 95.69 60 VAL B C 1
ATOM 1605 O O . VAL B 1 60 ? 14.102 -6.734 7.902 1 95.69 60 VAL B O 1
ATOM 1608 N N . GLN B 1 61 ? 13.383 -5.121 6.633 1 95.88 61 GLN B N 1
ATOM 1609 C CA . GLN B 1 61 ? 12 -5.582 6.633 1 95.88 61 GLN B CA 1
ATOM 1610 C C . GLN B 1 61 ? 11.156 -4.801 5.633 1 95.88 61 GLN B C 1
ATOM 1612 O O . GLN B 1 61 ? 11.664 -3.896 4.961 1 95.88 61 GLN B O 1
ATOM 1617 N N . VAL B 1 62 ? 9.953 -5.262 5.43 1 96.38 62 VAL B N 1
ATOM 1618 C CA . VAL B 1 62 ? 8.938 -4.441 4.777 1 96.38 62 VAL B CA 1
ATOM 1619 C C . VAL B 1 62 ? 8.336 -3.465 5.785 1 96.38 62 VAL B C 1
ATOM 1621 O O . VAL B 1 62 ? 7.859 -3.871 6.848 1 96.38 62 VAL B O 1
ATOM 1624 N N . TYR B 1 63 ? 8.359 -2.209 5.438 1 97.31 63 TYR B N 1
ATOM 1625 C CA . TYR B 1 63 ? 7.832 -1.217 6.367 1 97.31 63 TYR B CA 1
ATOM 1626 C C . TYR B 1 63 ? 6.426 -0.785 5.969 1 97.31 63 TYR B C 1
ATOM 1628 O O . TYR B 1 63 ? 6.137 -0.61 4.781 1 97.31 63 TYR B O 1
ATOM 1636 N N . ALA B 1 64 ? 5.645 -0.571 7.02 1 97.62 64 ALA B N 1
ATOM 1637 C CA . ALA B 1 64 ? 4.395 0.156 6.82 1 97.62 64 ALA B CA 1
ATOM 1638 C C . ALA B 1 64 ? 4.641 1.661 6.75 1 97.62 64 ALA B C 1
ATOM 1640 O O . ALA B 1 64 ? 5.434 2.203 7.523 1 97.62 64 ALA B O 1
ATOM 1641 N N . LEU B 1 65 ? 4.066 2.236 5.754 1 98.44 65 LEU B N 1
ATOM 1642 C CA . LEU B 1 65 ? 3.99 3.686 5.617 1 98.44 65 LEU B CA 1
ATOM 1643 C C . LEU B 1 65 ? 2.584 4.188 5.93 1 98.44 65 LEU B C 1
ATOM 1645 O O . LEU B 1 65 ? 1.639 3.9 5.191 1 98.44 65 LEU B O 1
ATOM 1649 N N . ARG B 1 66 ? 2.447 4.973 7.027 1 98.44 66 ARG B N 1
ATOM 1650 C CA . ARG B 1 66 ? 1.135 5.445 7.453 1 98.44 66 ARG B CA 1
ATOM 1651 C C . ARG B 1 66 ? 1.067 6.969 7.438 1 98.44 66 ARG B C 1
ATOM 1653 O O . ARG B 1 66 ? 1.771 7.633 8.195 1 98.44 66 ARG B O 1
ATOM 1660 N N . PHE B 1 67 ? 0.177 7.438 6.59 1 98.69 67 PHE B N 1
ATOM 1661 C CA . PHE B 1 67 ? 0.002 8.875 6.43 1 98.69 67 PHE B CA 1
ATOM 1662 C C . PHE B 1 67 ? -1.196 9.367 7.234 1 98.69 67 PHE B C 1
ATOM 1664 O O . PHE B 1 67 ? -2.324 8.922 7.012 1 98.69 67 PHE B O 1
ATOM 1671 N N . LYS B 1 68 ? -0.917 10.219 8.188 1 98.69 68 LYS B N 1
ATOM 1672 C CA . LYS B 1 68 ? -2.01 10.938 8.836 1 98.69 68 LYS B CA 1
ATOM 1673 C C . LYS B 1 68 ? -2.42 12.164 8.016 1 98.69 68 LYS B C 1
ATOM 1675 O O . LYS B 1 68 ? -1.639 13.102 7.859 1 98.69 68 LYS B O 1
ATOM 1680 N N . TYR B 1 69 ? -3.65 12.117 7.484 1 98.69 69 TYR B N 1
ATOM 1681 C CA . TYR B 1 69 ? -4.043 13.117 6.492 1 98.69 69 TYR B CA 1
ATOM 1682 C C . TYR B 1 69 ? -5.473 13.586 6.73 1 98.69 69 TYR B C 1
ATOM 1684 O O . TYR B 1 69 ? -6.199 13 7.539 1 98.69 69 TYR B O 1
ATOM 1692 N N . MET B 1 70 ? -5.793 14.641 6.09 1 98.44 70 MET B N 1
ATOM 1693 C CA . MET B 1 70 ? -7.145 15.164 5.914 1 98.44 70 MET B CA 1
ATOM 1694 C C . MET B 1 70 ? -7.398 15.539 4.457 1 98.44 70 MET B C 1
ATOM 1696 O O . MET B 1 70 ? -6.523 16.094 3.795 1 98.44 70 MET B O 1
ATOM 1700 N N . ASN B 1 71 ? -8.578 15.172 3.938 1 97.94 71 ASN B N 1
ATOM 1701 C CA . ASN B 1 71 ? -9.016 15.555 2.6 1 97.94 71 ASN B CA 1
ATOM 1702 C C . ASN B 1 71 ? -10.367 16.266 2.631 1 97.94 71 ASN B C 1
ATOM 1704 O O . ASN B 1 71 ? -11.398 15.617 2.811 1 97.94 71 ASN B O 1
ATOM 1708 N N . THR B 1 72 ? -10.344 17.531 2.402 1 97.25 72 THR B N 1
ATOM 1709 C CA . THR B 1 72 ? -11.555 18.328 2.477 1 97.25 72 THR B CA 1
ATOM 1710 C C . THR B 1 72 ? -12.008 18.766 1.084 1 97.25 72 THR B C 1
ATOM 1712 O O . THR B 1 72 ? -12.789 19.703 0.942 1 97.25 72 THR B O 1
ATOM 1715 N N . SER B 1 73 ? -11.547 18.109 0.012 1 96 73 SER B N 1
ATOM 1716 C CA . SER B 1 73 ? -11.781 18.531 -1.367 1 96 73 SER B CA 1
ATOM 1717 C C . SER B 1 73 ? -13.172 18.125 -1.841 1 96 73 SER B C 1
ATOM 1719 O O . SER B 1 73 ? -13.664 18.641 -2.846 1 96 73 SER B O 1
ATOM 1721 N N . GLY B 1 74 ? -13.789 17.172 -1.258 1 96.69 74 GLY B N 1
ATOM 1722 C CA . GLY B 1 74 ? -15.094 16.688 -1.681 1 96.69 74 GLY B CA 1
ATOM 1723 C C . GLY B 1 74 ? -15.016 15.5 -2.625 1 96.69 74 GLY B C 1
ATOM 1724 O O . GLY B 1 74 ? -16.047 14.953 -3.027 1 96.69 74 GLY B O 1
ATOM 1725 N N . LYS B 1 75 ? -13.836 15.055 -2.98 1 95.38 75 LYS B N 1
ATOM 1726 C CA . LYS B 1 75 ? -13.625 13.906 -3.861 1 95.38 75 LYS B CA 1
ATOM 1727 C C . LYS B 1 75 ? -12.328 13.18 -3.516 1 95.38 75 LYS B C 1
ATOM 1729 O O . LYS B 1 75 ? -11.438 13.75 -2.887 1 95.38 75 LYS B O 1
ATOM 1734 N N . PRO B 1 76 ? -12.258 11.906 -3.859 1 95.31 76 PRO B N 1
ATOM 1735 C CA . PRO B 1 76 ? -10.961 11.242 -3.703 1 95.31 76 PRO B CA 1
ATOM 1736 C C . PRO B 1 76 ? -9.859 11.906 -4.52 1 95.31 76 PRO B C 1
ATOM 1738 O O . PRO B 1 76 ? -10.102 12.375 -5.637 1 95.31 76 PRO B O 1
ATOM 1741 N N . ILE B 1 77 ? -8.648 11.945 -3.977 1 95.38 77 ILE B N 1
ATOM 1742 C CA . ILE B 1 77 ? -7.52 12.555 -4.668 1 95.38 77 ILE B CA 1
ATOM 1743 C C . ILE B 1 77 ? -6.438 11.508 -4.918 1 95.38 77 ILE B C 1
ATOM 1745 O O . ILE B 1 77 ? -5.895 10.93 -3.971 1 95.38 77 ILE B O 1
ATOM 1749 N N . PRO B 1 78 ? -6.125 11.227 -6.164 1 94.94 78 PRO B N 1
ATOM 1750 C CA . PRO B 1 78 ? -4.977 10.367 -6.469 1 94.94 78 PRO B CA 1
ATOM 1751 C C . PRO B 1 78 ? -3.639 11.078 -6.266 1 94.94 78 PRO B C 1
ATOM 1753 O O . PRO B 1 78 ? -3.479 12.234 -6.672 1 94.94 78 PRO B O 1
ATOM 1756 N N . VAL B 1 79 ? -2.746 10.391 -5.574 1 97.12 79 VAL B N 1
ATOM 1757 C CA . VAL B 1 79 ? -1.426 10.938 -5.277 1 97.12 79 VAL B CA 1
ATOM 1758 C C . VAL B 1 79 ? -0.35 9.922 -5.652 1 97.12 79 VAL B C 1
ATOM 1760 O O . VAL B 1 79 ? -0.435 8.75 -5.273 1 97.12 79 VAL B O 1
ATOM 1763 N N . LEU B 1 80 ? 0.594 10.359 -6.461 1 96.88 80 LEU B N 1
ATOM 1764 C CA . LEU B 1 80 ? 1.754 9.523 -6.754 1 96.88 80 LEU B CA 1
ATOM 1765 C C . LEU B 1 80 ? 2.672 9.422 -5.543 1 96.88 80 LEU B C 1
ATOM 1767 O O . LEU B 1 80 ? 3.09 10.445 -4.988 1 96.88 80 LEU B O 1
ATOM 1771 N N . MET B 1 81 ? 2.971 8.164 -5.098 1 98.25 81 MET B N 1
ATOM 1772 C CA . MET B 1 81 ? 3.914 7.918 -4.012 1 98.25 81 MET B CA 1
ATOM 1773 C C . MET B 1 81 ? 5.188 7.262 -4.531 1 98.25 81 MET B C 1
ATOM 1775 O O . MET B 1 81 ? 5.125 6.309 -5.309 1 98.25 81 MET B O 1
ATOM 1779 N N . LYS B 1 82 ? 6.305 7.832 -4.117 1 98.19 82 LYS B N 1
ATOM 1780 C CA . LYS B 1 82 ? 7.598 7.219 -4.414 1 98.19 82 LYS B CA 1
ATOM 1781 C C . LYS B 1 82 ? 8.398 6.98 -3.139 1 98.19 82 LYS B C 1
ATOM 1783 O O . LYS B 1 82 ? 8.398 7.816 -2.234 1 98.19 82 LYS B O 1
ATOM 1788 N N . PHE B 1 83 ? 8.984 5.848 -3.064 1 98.75 83 PHE B N 1
ATOM 1789 C CA . PHE B 1 83 ? 10.008 5.512 -2.074 1 98.75 83 PHE B CA 1
ATOM 1790 C C . PHE B 1 83 ? 11.391 5.469 -2.713 1 98.75 83 PHE B C 1
ATOM 1792 O O . PHE B 1 83 ? 11.641 4.648 -3.598 1 98.75 83 PHE B O 1
ATOM 1799 N N . ILE B 1 84 ? 12.25 6.359 -2.246 1 98.75 84 ILE B N 1
ATOM 1800 C CA . ILE B 1 84 ? 13.492 6.66 -2.959 1 98.75 84 ILE B CA 1
ATOM 1801 C C . ILE B 1 84 ? 14.688 6.418 -2.039 1 98.75 84 ILE B C 1
ATOM 1803 O O . ILE B 1 84 ? 14.688 6.852 -0.884 1 98.75 84 ILE B O 1
ATOM 1807 N N . ASP B 1 85 ? 15.68 5.754 -2.547 1 98.31 85 ASP B N 1
ATOM 1808 C CA . ASP B 1 85 ? 16.844 5.492 -1.693 1 98.31 85 ASP B CA 1
ATOM 1809 C C . ASP B 1 85 ? 17.844 6.637 -1.761 1 98.31 85 ASP B C 1
ATOM 1811 O O . ASP B 1 85 ? 17.609 7.637 -2.445 1 98.31 85 ASP B O 1
ATOM 1815 N N . ALA B 1 86 ? 18.891 6.543 -0.992 1 97.69 86 ALA B N 1
ATOM 1816 C CA . ALA B 1 86 ? 19.875 7.609 -0.829 1 97.69 86 ALA B CA 1
ATOM 1817 C C . ALA B 1 86 ? 20.578 7.922 -2.152 1 97.69 86 ALA B C 1
ATOM 1819 O O . ALA B 1 86 ? 21.141 9.008 -2.322 1 97.69 86 ALA B O 1
ATOM 1820 N N . LYS B 1 87 ? 20.547 6.977 -3.037 1 97.81 87 LYS B N 1
ATOM 1821 C CA . LYS B 1 87 ? 21.156 7.164 -4.352 1 97.81 87 LYS B CA 1
ATOM 1822 C C . LYS B 1 87 ? 20.141 7.676 -5.363 1 97.81 87 LYS B C 1
ATOM 1824 O O . LYS B 1 87 ? 20.375 7.645 -6.57 1 97.81 87 LYS B O 1
ATOM 1829 N N . ARG B 1 88 ? 18.984 8.008 -4.945 1 97.06 88 ARG B N 1
ATOM 1830 C CA . ARG B 1 88 ? 17.906 8.586 -5.746 1 97.06 88 ARG B CA 1
ATOM 1831 C C . ARG B 1 88 ? 17.25 7.523 -6.633 1 97.06 88 ARG B C 1
ATOM 1833 O O . ARG B 1 88 ? 16.625 7.852 -7.637 1 97.06 88 ARG B O 1
ATOM 1840 N N . VAL B 1 89 ? 17.516 6.285 -6.254 1 97 89 VAL B N 1
ATOM 1841 C CA . VAL B 1 89 ? 16.828 5.207 -6.965 1 97 89 VAL B CA 1
ATOM 1842 C C . VAL B 1 89 ? 15.414 5.039 -6.402 1 97 89 VAL B C 1
ATOM 1844 O O . VAL B 1 89 ? 15.234 4.938 -5.188 1 97 89 VAL B O 1
ATOM 1847 N N . VAL B 1 90 ? 14.43 5.062 -7.352 1 97.38 90 VAL B N 1
ATOM 1848 C CA . VAL B 1 90 ? 13.055 4.797 -6.949 1 97.38 90 VAL B CA 1
ATOM 1849 C C . VAL B 1 90 ? 12.875 3.301 -6.691 1 97.38 90 VAL B C 1
ATOM 1851 O O . VAL B 1 90 ? 12.977 2.488 -7.613 1 97.38 90 VAL B O 1
ATOM 1854 N N . LEU B 1 91 ? 12.562 2.988 -5.414 1 96.62 91 LEU B N 1
ATOM 1855 C CA . LEU B 1 91 ? 12.422 1.587 -5.039 1 96.62 91 LEU B CA 1
ATOM 1856 C C . LEU B 1 91 ? 10.961 1.145 -5.133 1 96.62 91 LEU B C 1
ATOM 1858 O O . LEU B 1 91 ? 10.68 -0.051 -5.23 1 96.62 91 LEU B O 1
ATOM 1862 N N . LYS B 1 92 ? 10.078 2.051 -4.965 1 96.12 92 LYS B N 1
ATOM 1863 C CA . LYS B 1 92 ? 8.641 1.812 -5.113 1 96.12 92 LYS B CA 1
ATOM 1864 C C . LYS B 1 92 ? 7.938 3.039 -5.684 1 96.12 92 LYS B C 1
ATOM 1866 O O . LYS B 1 92 ? 8.242 4.172 -5.297 1 96.12 92 LYS B O 1
ATOM 1871 N N . GLU B 1 93 ? 7.066 2.768 -6.578 1 95.38 93 GLU B N 1
ATOM 1872 C CA . GLU B 1 93 ? 6.176 3.787 -7.125 1 95.38 93 GLU B CA 1
ATOM 1873 C C . GLU B 1 93 ? 4.742 3.275 -7.219 1 95.38 93 GLU B C 1
ATOM 1875 O O . GLU B 1 93 ? 4.5 2.16 -7.684 1 95.38 93 GLU B O 1
ATOM 1880 N N . ASP B 1 94 ? 3.791 4.066 -6.652 1 95 94 ASP B N 1
ATOM 1881 C CA . ASP B 1 94 ? 2.377 3.703 -6.652 1 95 94 ASP B CA 1
ATOM 1882 C C . ASP B 1 94 ? 1.488 4.945 -6.652 1 95 94 ASP B C 1
ATOM 1884 O O . ASP B 1 94 ? 1.958 6.051 -6.367 1 95 94 ASP B O 1
ATOM 1888 N N . ILE B 1 95 ? 0.287 4.797 -7.117 1 94.5 95 ILE B N 1
ATOM 1889 C CA . ILE B 1 95 ? -0.703 5.859 -6.961 1 94.5 95 ILE B CA 1
ATOM 1890 C C . ILE B 1 95 ? -1.649 5.516 -5.812 1 94.5 95 ILE B C 1
ATOM 1892 O O . ILE B 1 95 ? -2.338 4.496 -5.852 1 94.5 95 ILE B O 1
ATOM 1896 N N . GLN B 1 96 ? -1.598 6.34 -4.855 1 95.06 96 GLN B N 1
ATOM 1897 C CA . GLN B 1 96 ? -2.48 6.219 -3.699 1 95.06 96 GLN B CA 1
ATOM 1898 C C . GLN B 1 96 ? -3.713 7.105 -3.854 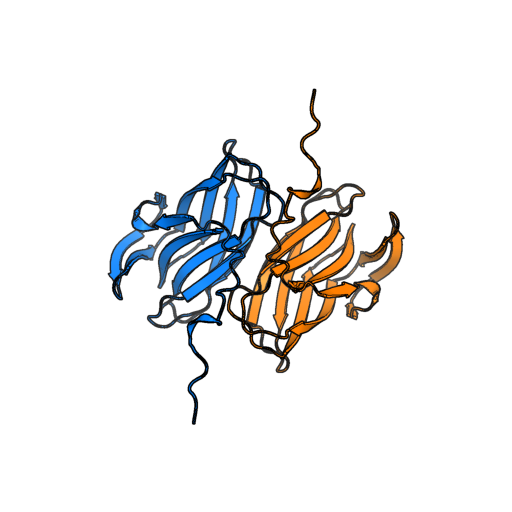1 95.06 96 GLN B C 1
ATOM 1900 O O . GLN B 1 96 ? -3.592 8.297 -4.152 1 95.06 96 GLN B O 1
ATOM 1905 N N . ILE B 1 97 ? -4.879 6.512 -3.625 1 94.19 97 ILE B N 1
ATOM 1906 C CA . ILE B 1 97 ? -6.105 7.309 -3.652 1 94.19 97 ILE B CA 1
ATOM 1907 C C . ILE B 1 97 ? -6.512 7.676 -2.229 1 94.19 97 ILE B C 1
ATOM 1909 O O . ILE B 1 97 ? -6.793 6.797 -1.409 1 94.19 97 ILE B O 1
ATOM 1913 N N . PHE B 1 98 ? -6.523 8.984 -1.925 1 96.69 98 PHE B N 1
ATOM 1914 C CA . PHE B 1 98 ? -6.914 9.477 -0.608 1 96.69 98 PHE B CA 1
ATOM 1915 C C . PHE B 1 98 ? -8.391 9.828 -0.577 1 96.69 98 PHE B C 1
ATOM 1917 O O . PHE B 1 98 ? -8.812 10.836 -1.159 1 96.69 98 PHE B O 1
ATOM 1924 N N . PRO B 1 99 ? -9.195 9.094 0.137 1 95.88 99 PRO B N 1
ATOM 1925 C CA . PRO B 1 99 ? -10.625 9.414 0.22 1 95.88 99 PRO B CA 1
ATOM 1926 C C . PRO B 1 99 ? -10.891 10.734 0.943 1 95.88 99 PRO B C 1
ATOM 1928 O O . PRO B 1 99 ? -10.031 11.219 1.684 1 95.88 99 PRO B O 1
ATOM 1931 N N . GLU B 1 100 ? -12.039 11.227 0.673 1 96.81 100 GLU B N 1
ATOM 1932 C CA . GLU B 1 100 ? -12.469 12.414 1.415 1 96.81 100 GLU B CA 1
ATOM 1933 C C . GLU B 1 100 ? -12.641 12.102 2.9 1 96.81 100 GLU B C 1
ATOM 1935 O O . GLU B 1 100 ? -13.133 11.031 3.264 1 96.81 100 GLU B O 1
ATOM 1940 N N . THR B 1 101 ? -12.172 12.945 3.734 1 97.38 101 THR B N 1
ATOM 19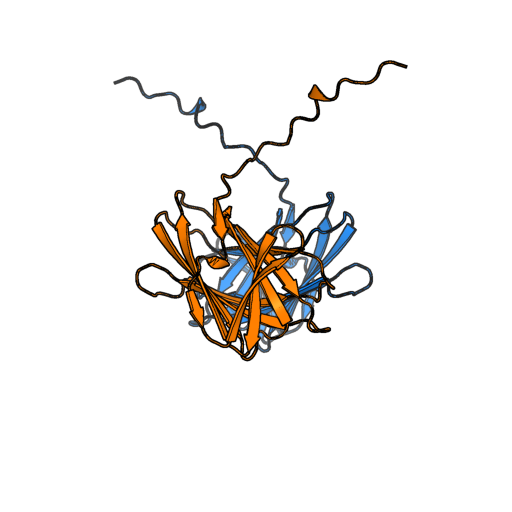41 C CA . THR B 1 101 ? -12.383 12.898 5.176 1 97.38 101 THR B CA 1
ATOM 1942 C C . THR B 1 101 ? -12.883 14.242 5.695 1 97.38 101 THR B C 1
ATOM 1944 O O . THR B 1 101 ? -12.094 15.062 6.176 1 97.38 101 THR B O 1
ATOM 1947 N N . PRO B 1 102 ? -14.078 14.477 5.633 1 95 102 PRO B N 1
ATOM 1948 C CA . PRO B 1 102 ? -14.594 15.805 5.992 1 95 102 PRO B CA 1
ATOM 1949 C C . PRO B 1 102 ? -14.234 16.203 7.422 1 95 102 PRO B C 1
ATOM 1951 O O . PRO B 1 102 ? -14.852 15.727 8.375 1 95 102 PRO B O 1
ATOM 1954 N N . ASP B 1 103 ? -13.164 17.078 7.496 1 93.25 103 ASP B N 1
ATOM 1955 C CA . ASP B 1 103 ? -12.672 17.766 8.68 1 93.25 103 ASP B CA 1
ATOM 1956 C C . ASP B 1 103 ? -12.203 16.781 9.742 1 93.25 103 ASP B C 1
ATOM 1958 O O . ASP B 1 103 ? -12.43 16.984 10.938 1 93.25 103 ASP B O 1
ATOM 1962 N N . LYS B 1 104 ? -11.703 15.57 9.375 1 96.94 104 LYS B N 1
ATOM 1963 C CA . LYS B 1 104 ? -11.164 14.555 10.273 1 96.94 104 LYS B CA 1
ATOM 1964 C C . LYS B 1 104 ? -9.789 14.078 9.812 1 96.94 104 LYS B C 1
ATOM 1966 O O . LYS B 1 104 ? -9.57 13.883 8.617 1 96.94 104 LYS B O 1
ATOM 1971 N N . TRP B 1 105 ? -8.898 14.008 10.898 1 98.38 105 TRP B N 1
ATOM 1972 C CA . TRP B 1 105 ? -7.645 13.32 10.609 1 98.38 105 TRP B CA 1
ATOM 1973 C C . TRP B 1 105 ? -7.852 11.812 10.531 1 98.38 105 TRP B C 1
ATOM 1975 O O . TRP B 1 105 ? -8.484 11.219 11.406 1 98.38 105 TRP B O 1
ATOM 1985 N N . LYS B 1 106 ? -7.434 11.211 9.43 1 97.69 106 LYS B N 1
ATOM 1986 C CA . LYS B 1 106 ? -7.477 9.758 9.242 1 97.69 106 LYS B CA 1
ATOM 1987 C C . LYS B 1 106 ? -6.113 9.219 8.82 1 97.69 106 LYS B C 1
ATOM 1989 O O . LYS B 1 106 ? -5.211 9.992 8.492 1 97.69 106 LYS B O 1
ATOM 1994 N N . MET B 1 107 ? -6.027 7.918 9.016 1 97.75 107 MET B N 1
ATOM 1995 C CA . MET B 1 107 ? -4.793 7.258 8.586 1 97.75 107 MET B CA 1
ATOM 1996 C C . MET B 1 107 ? -5 6.531 7.266 1 97.75 107 MET B C 1
ATOM 1998 O O . MET B 1 107 ? -6.035 5.895 7.051 1 97.75 107 MET B O 1
ATOM 2002 N N . MET B 1 108 ? -4.078 6.742 6.355 1 97.81 108 MET B N 1
ATOM 2003 C CA . MET B 1 108 ? -3.947 5.934 5.145 1 97.81 108 MET B CA 1
ATOM 2004 C C . MET B 1 108 ? -2.643 5.145 5.152 1 97.81 108 MET B C 1
ATOM 2006 O O . MET B 1 108 ? -1.563 5.723 5.293 1 97.81 108 MET B O 1
ATOM 2010 N N . SER B 1 109 ? -2.756 3.816 4.992 1 97.69 109 SER B N 1
ATOM 2011 C CA . SER B 1 109 ? -1.575 2.977 5.156 1 97.69 109 SER B CA 1
ATOM 2012 C C . SER B 1 109 ? -1.204 2.287 3.846 1 97.69 109 SER B C 1
ATOM 2014 O O . SER B 1 109 ? -2.082 1.861 3.092 1 97.69 109 SER B O 1
ATOM 2016 N N . THR B 1 110 ? 0.003 2.152 3.553 1 98.12 110 THR B N 1
ATOM 2017 C CA . THR B 1 110 ? 0.627 1.321 2.529 1 98.12 110 THR B CA 1
ATOM 2018 C C . THR B 1 110 ? 1.942 0.735 3.037 1 98.12 110 THR B C 1
ATOM 2020 O O . THR B 1 110 ? 2.182 0.69 4.246 1 98.12 110 THR B O 1
ATOM 2023 N N . THR B 1 111 ? 2.783 0.117 2.158 1 98.25 111 THR B N 1
ATOM 2024 C CA . THR B 1 111 ? 4.07 -0.447 2.543 1 98.25 111 THR B CA 1
ATOM 2025 C C . THR B 1 111 ? 5.156 -0.048 1.545 1 98.25 111 THR B C 1
ATOM 2027 O O . THR B 1 111 ? 4.867 0.58 0.524 1 98.25 111 THR B O 1
ATOM 2030 N N . THR B 1 112 ? 6.332 -0.44 1.9 1 97.94 112 THR B N 1
ATOM 2031 C CA . THR B 1 112 ? 7.449 -0.295 0.972 1 97.94 112 THR B CA 1
ATOM 2032 C C . THR B 1 112 ? 7.383 -1.354 -0.124 1 97.94 112 THR B C 1
ATOM 2034 O O . THR B 1 112 ? 8.164 -1.319 -1.077 1 97.94 112 THR B O 1
ATOM 2037 N N . GLY B 1 113 ? 6.461 -2.264 -0.066 1 96.38 113 GLY B N 1
ATOM 2038 C CA . GLY B 1 113 ? 6.266 -3.287 -1.081 1 96.38 113 GLY B CA 1
ATOM 2039 C C . GLY B 1 113 ? 7.195 -4.477 -0.915 1 96.38 113 GLY B C 1
ATOM 2040 O O . GLY B 1 113 ? 6.738 -5.621 -0.852 1 96.38 113 GLY B O 1
ATOM 2041 N N . THR B 1 114 ? 8.469 -4.223 -0.811 1 95.38 114 THR B N 1
ATOM 2042 C CA . THR B 1 114 ? 9.5 -5.238 -0.646 1 95.38 114 THR B CA 1
ATOM 2043 C C . THR B 1 114 ? 10.383 -4.918 0.553 1 95.38 114 THR B C 1
ATOM 2045 O O . THR B 1 114 ? 10.234 -3.867 1.18 1 95.38 114 THR B O 1
ATOM 2048 N N . PHE B 1 115 ? 11.234 -5.871 0.903 1 95.62 115 PHE B N 1
ATOM 2049 C CA . PHE B 1 115 ? 12.18 -5.672 1.992 1 95.62 115 PHE B CA 1
ATOM 2050 C C . PHE B 1 115 ? 13.094 -4.484 1.705 1 95.62 115 PHE B C 1
ATOM 2052 O O . PHE B 1 115 ? 13.586 -4.328 0.584 1 95.62 115 PHE B O 1
ATOM 2059 N N . ILE B 1 116 ? 13.25 -3.672 2.719 1 96.5 116 ILE B N 1
ATOM 2060 C CA . ILE B 1 116 ? 14.109 -2.494 2.709 1 96.5 116 ILE B CA 1
ATOM 2061 C C . ILE B 1 116 ? 15.242 -2.672 3.721 1 96.5 116 ILE B C 1
ATOM 2063 O O . ILE B 1 116 ? 15.016 -3.156 4.832 1 96.5 116 ILE B O 1
ATOM 2067 N N . ASN B 1 117 ? 16.453 -2.229 3.336 1 97 117 ASN B N 1
ATOM 2068 C CA . ASN B 1 117 ? 17.609 -2.273 4.234 1 97 117 ASN B CA 1
ATOM 2069 C C . ASN B 1 117 ? 17.594 -1.113 5.227 1 97 117 ASN B C 1
ATOM 2071 O O . ASN B 1 117 ? 16.812 -0.163 5.062 1 97 117 ASN B O 1
ATOM 2075 N N . ALA B 1 118 ? 18.391 -1.318 6.305 1 97.56 118 ALA B N 1
ATOM 2076 C CA . ALA B 1 118 ? 18.656 -0.155 7.145 1 97.56 118 ALA B CA 1
ATOM 2077 C C . ALA B 1 118 ? 19.312 0.963 6.344 1 97.56 118 ALA B C 1
ATOM 2079 O O . ALA B 1 118 ? 20.188 0.707 5.508 1 97.56 118 ALA B O 1
ATOM 2080 N N . GLY B 1 119 ? 18.812 2.203 6.512 1 97.75 119 GLY B N 1
ATOM 2081 C CA . GLY B 1 119 ? 19.406 3.311 5.777 1 97.75 119 GLY B CA 1
ATOM 2082 C C . GLY B 1 119 ? 18.531 4.551 5.762 1 97.75 119 GLY B C 1
ATOM 2083 O O . GLY B 1 119 ? 17.75 4.777 6.688 1 97.75 119 GLY B O 1
ATOM 2084 N N . HIS B 1 120 ? 18.875 5.418 4.762 1 98.69 120 HIS B N 1
ATOM 2085 C CA . HIS B 1 120 ? 18.156 6.68 4.574 1 98.69 120 HIS B CA 1
ATOM 2086 C C . HIS B 1 120 ? 17.375 6.684 3.264 1 98.69 120 HIS B C 1
ATOM 2088 O O . HIS B 1 120 ? 17.875 6.215 2.238 1 98.69 120 HIS B O 1
ATOM 2094 N N . TYR B 1 121 ? 16.172 7.137 3.4 1 98.81 121 TYR B N 1
ATOM 2095 C CA . TYR B 1 121 ? 15.273 7.137 2.25 1 98.81 121 TYR B CA 1
ATOM 2096 C C . TYR B 1 121 ? 14.445 8.414 2.207 1 98.81 121 TYR B C 1
ATOM 2098 O O . TYR B 1 121 ? 14.492 9.227 3.137 1 98.81 121 TYR B O 1
ATOM 2106 N N . LYS B 1 122 ? 13.766 8.562 1.092 1 98.88 122 LYS B N 1
ATOM 2107 C CA . LYS B 1 122 ? 12.766 9.617 0.927 1 98.88 122 LYS B CA 1
ATOM 2108 C C . LYS B 1 122 ? 11.398 9.023 0.592 1 98.88 122 LYS B C 1
ATOM 2110 O O . LYS B 1 122 ? 11.305 8.062 -0.171 1 98.88 122 LYS B O 1
ATOM 2115 N N . VAL B 1 123 ? 10.445 9.539 1.247 1 98.88 123 VAL B N 1
ATOM 2116 C CA . VAL B 1 123 ? 9.062 9.297 0.841 1 98.88 123 VAL B CA 1
ATOM 2117 C C . VAL B 1 123 ? 8.484 10.555 0.198 1 98.88 123 VAL B C 1
ATOM 2119 O O . VAL B 1 123 ? 8.383 11.594 0.846 1 98.88 123 VAL B O 1
ATOM 2122 N N . LEU B 1 124 ? 8.148 10.391 -1.104 1 98.81 124 LEU B N 1
ATOM 2123 C CA . LEU B 1 124 ? 7.641 11.531 -1.866 1 98.81 124 LEU B CA 1
ATOM 2124 C C . LEU B 1 124 ? 6.188 11.312 -2.268 1 98.81 124 LEU B C 1
ATOM 2126 O O . LEU B 1 124 ? 5.844 10.273 -2.84 1 98.81 124 LEU B O 1
ATOM 2130 N N . LEU B 1 125 ? 5.34 12.258 -1.896 1 98.69 125 LEU B N 1
ATOM 2131 C CA . LEU B 1 125 ? 3.994 12.359 -2.447 1 98.69 125 LEU B CA 1
ATOM 2132 C C . LEU B 1 125 ? 3.887 13.531 -3.414 1 98.69 125 LEU B C 1
ATOM 2134 O O . LEU B 1 125 ? 4.316 14.641 -3.096 1 98.69 125 LEU B O 1
ATOM 2138 N N . SER B 1 126 ? 3.32 13.234 -4.594 1 98.19 126 SER B N 1
ATOM 2139 C CA . SER B 1 126 ? 3.145 14.297 -5.574 1 98.19 126 SER B CA 1
ATOM 2140 C C . SER B 1 126 ? 1.868 14.102 -6.387 1 98.19 126 SER B C 1
ATOM 2142 O O . SER B 1 126 ? 1.458 12.961 -6.641 1 98.19 126 SER B O 1
ATOM 2144 N N . ALA B 1 127 ? 1.263 15.172 -6.789 1 96.31 127 ALA B N 1
ATOM 2145 C CA . ALA B 1 127 ? 0.085 15.172 -7.652 1 96.31 127 ALA B CA 1
ATOM 2146 C C . ALA B 1 127 ? -0.002 16.469 -8.461 1 96.31 127 ALA B C 1
ATOM 2148 O O . ALA B 1 127 ? 0.696 17.438 -8.172 1 96.31 127 ALA B O 1
ATOM 2149 N N . ASP B 1 128 ? -0.854 16.359 -9.531 1 93.19 128 ASP B N 1
ATOM 2150 C CA . ASP B 1 128 ? -1.093 17.594 -10.273 1 93.19 128 ASP B CA 1
ATOM 2151 C C . ASP B 1 128 ? -1.629 18.688 -9.359 1 93.19 128 ASP B C 1
ATOM 2153 O O . ASP B 1 128 ? -1.223 19.859 -9.461 1 93.19 128 ASP B O 1
ATOM 2157 N N . THR B 1 129 ? -2.555 18.266 -8.562 1 93 129 THR B N 1
ATOM 2158 C CA . THR B 1 129 ? -3.043 19.172 -7.531 1 93 129 THR B CA 1
ATOM 2159 C C . THR B 1 129 ? -3.244 18.438 -6.211 1 93 129 THR B C 1
ATOM 2161 O O . THR B 1 129 ? -3.703 17.297 -6.191 1 93 129 THR B O 1
ATOM 2164 N N . MET B 1 130 ? -2.809 19.094 -5.176 1 95.38 130 MET B N 1
ATOM 2165 C CA . MET B 1 130 ? -3.043 18.594 -3.826 1 95.38 130 MET B CA 1
ATOM 2166 C C . MET B 1 130 ? -4.059 19.453 -3.088 1 95.38 130 MET B C 1
ATOM 2168 O O . MET B 1 130 ? -4.145 19.406 -1.859 1 95.38 130 MET B O 1
ATOM 2172 N N . GLU B 1 131 ? -4.773 20.25 -3.85 1 96.12 131 GLU B N 1
ATOM 2173 C CA . GLU B 1 131 ? -5.727 21.172 -3.236 1 96.12 131 GLU B CA 1
ATOM 2174 C C . GLU B 1 131 ? -6.738 20.422 -2.373 1 96.12 131 GLU B C 1
ATOM 2176 O O . GLU B 1 131 ? -7.391 19.5 -2.84 1 96.12 131 GLU B O 1
ATOM 2181 N N . GLY B 1 132 ? -6.805 20.844 -1.111 1 96.62 132 GLY B N 1
ATOM 2182 C CA . GLY B 1 132 ? -7.754 20.25 -0.185 1 96.62 132 GLY B CA 1
ATOM 2183 C C . GLY B 1 132 ? -7.148 19.141 0.657 1 96.62 132 GLY B C 1
ATOM 2184 O O . GLY B 1 132 ? -7.762 18.688 1.626 1 96.62 132 GLY B O 1
ATOM 2185 N N . LEU B 1 133 ? -5.934 18.781 0.326 1 97.31 133 LEU B N 1
ATOM 2186 C CA . LEU B 1 133 ? -5.234 17.75 1.078 1 97.31 133 LEU B CA 1
ATOM 2187 C C . LEU B 1 133 ? -4.344 18.359 2.15 1 97.31 133 LEU B C 1
ATOM 2189 O O . LEU B 1 133 ? -3.711 19.391 1.921 1 97.31 133 LEU B O 1
ATOM 2193 N N . ALA B 1 134 ? -4.336 17.719 3.322 1 98.06 134 ALA B N 1
ATOM 2194 C CA . ALA B 1 134 ? -3.445 18.094 4.418 1 98.06 134 ALA B CA 1
ATOM 2195 C C . ALA B 1 134 ? -2.773 16.859 5.02 1 98.06 134 ALA B C 1
ATOM 2197 O O . ALA B 1 134 ? -3.33 15.758 4.98 1 98.06 134 ALA B O 1
ATOM 2198 N N . PHE B 1 135 ? -1.574 17.062 5.48 1 98.69 135 PHE B N 1
ATOM 2199 C CA . PHE B 1 135 ? -0.845 16 6.156 1 98.69 135 PHE B CA 1
ATOM 2200 C C . PHE B 1 135 ? -0.373 16.453 7.531 1 98.69 135 PHE B C 1
ATOM 2202 O O . PHE B 1 135 ? 0.091 17.594 7.691 1 98.69 135 PHE B O 1
ATOM 2209 N N . ASP B 1 136 ? -0.519 15.578 8.531 1 98.81 136 ASP B N 1
ATOM 2210 C CA . ASP B 1 136 ? 0.024 15.797 9.875 1 98.81 136 ASP B CA 1
ATOM 2211 C C . ASP B 1 136 ? 1.402 15.156 10.016 1 98.81 136 ASP B C 1
ATOM 2213 O O . ASP B 1 136 ? 2.35 15.805 10.469 1 98.81 136 ASP B O 1
ATOM 2217 N N . ALA B 1 137 ? 1.447 13.867 9.625 1 98.81 137 ALA B N 1
ATOM 2218 C CA . ALA B 1 137 ? 2.699 13.133 9.805 1 98.81 137 ALA B CA 1
ATOM 2219 C C . ALA B 1 137 ? 2.73 11.875 8.953 1 98.81 137 ALA B C 1
ATOM 2221 O O . ALA B 1 137 ? 1.699 11.445 8.422 1 98.81 137 ALA B O 1
ATOM 2222 N N . LEU B 1 138 ? 3.932 11.383 8.758 1 98.88 138 LEU B N 1
ATOM 2223 C CA . LEU B 1 138 ? 4.211 10.039 8.25 1 98.88 138 LEU B CA 1
ATOM 2224 C C . LEU B 1 138 ? 4.781 9.148 9.352 1 98.88 138 LEU B C 1
ATOM 2226 O O . LEU B 1 138 ? 5.816 9.477 9.945 1 98.88 138 LEU B O 1
ATOM 2230 N N . ASP B 1 139 ? 4.062 8.078 9.656 1 98.38 139 ASP B N 1
ATOM 2231 C CA . ASP B 1 139 ? 4.578 7.07 10.578 1 98.38 139 ASP B CA 1
ATOM 2232 C C . ASP B 1 139 ? 5.176 5.887 9.82 1 98.38 139 ASP B C 1
ATOM 2234 O O . ASP B 1 139 ? 4.555 5.363 8.891 1 98.38 139 ASP B O 1
ATOM 2238 N N . ILE B 1 140 ? 6.348 5.574 10.195 1 97.94 140 ILE B N 1
ATOM 2239 C CA . ILE B 1 140 ? 6.996 4.395 9.633 1 97.94 140 ILE B CA 1
ATOM 2240 C C . ILE B 1 140 ? 7.133 3.316 10.703 1 97.94 140 ILE B C 1
ATOM 2242 O O . ILE B 1 140 ? 7.598 3.59 11.812 1 97.94 140 ILE B O 1
ATOM 2246 N N . GLN B 1 141 ? 6.633 2.074 10.289 1 93.56 141 GLN B N 1
ATOM 2247 C CA . GLN B 1 141 ? 6.598 0.982 11.258 1 93.56 141 GLN B CA 1
ATOM 2248 C C . GLN B 1 141 ? 7.086 -0.322 10.633 1 93.56 141 GLN B C 1
ATOM 2250 O O . GLN B 1 141 ? 6.734 -0.639 9.492 1 93.56 141 GLN B O 1
#

Solvent-accessible surface area (backbone atoms only — not comparable to full-atom values): 14915 Å² total; per-residue (Å²): 134,87,78,76,72,78,76,71,67,64,72,84,65,59,66,64,71,67,49,77,44,53,37,72,76,37,51,72,49,67,42,68,45,78,46,76,54,96,94,34,61,21,32,37,30,69,36,30,32,35,44,34,40,81,44,77,42,88,52,74,41,62,35,37,40,32,35,33,28,31,22,61,59,81,49,67,44,66,28,41,37,36,34,24,40,81,84,69,45,76,73,35,57,35,38,43,55,45,60,55,28,83,91,38,84,42,63,44,35,39,44,53,32,38,76,36,64,56,45,52,35,35,45,35,40,36,31,91,58,33,49,38,33,30,34,36,31,38,35,40,61,134,86,77,76,70,80,77,71,66,64,71,84,63,61,66,66,71,66,50,77,42,52,36,73,77,38,52,72,49,68,40,67,46,76,46,76,53,96,94,34,62,23,32,37,30,67,36,29,32,36,45,35,38,82,46,75,43,88,54,75,40,62,35,37,40,32,36,33,30,32,21,62,58,81,49,68,44,65,28,41,36,36,36,25,40,80,84,69,46,75,72,35,57,34,38,44,57,45,60,55,26,84,91,38,84,44,63,43,35,39,44,53,32,38,76,37,65,57,46,54,35,34,46,35,40,33,31,91,58,35,49,37,33,28,33,35,30,41,34,41,62

Secondary structure (DSSP, 8-state):
-----GGG----------EEEEGGGSEEEEEEEEEEETTEEEEEEEEEEEEEEEEEE-SSBPPEEEEEEEE-SSS-EEEEEEEEETT--EEEEEEEEE---TT--EEEEEE-SS-B-SEEEEEEEE-S--TTEEEEEEEE-/-----GGG----------EEEEGGGSEEEEEEEEEEETTEEEEEEEEEEEEEEEEEE-SSBPPEEEEEEEE-SSS-EEEEEEEEETT--EEEEEEEEE---TT--EEEEEE-SS-B-SEEEEEEEE-S--TTEEEEEEEE-

Sequence (282 aa):
MEKLPKELLSEDKNTRVSVAYEAETAVMKGKFQKKEHRKQMGVFFSKGNSIEWNVSTGLVQVYALRFKYMNTSGKPIPVLMKFIDAKRVVLKEDIQIFPETPDKWKMMSTTTGTFINAGHYKVLLSADTMEGLAFDALDIQMEKLPKELLSEDKNTRVSVAYEAETAVMKGKFQKKEHRKQMGVFFSKGNSIEWNVSTGLVQVYALRFKYMNTSGKPIPVLMKFIDAKRVVLKEDIQIFPETPDKWKMMSTTTGTFINAGHYKVLLSADTMEGLAFDALDIQ

Radius of gyration: 20.42 Å; Cα contacts (8 Å, |Δi|>4): 721; chains: 2; bounding box: 56×53×62 Å

Organism: NCBI:txid997873

Foldseek 3Di:
DDPDDPPPPPPPPPVPDKDKAFQVPWDFDFDWDWDDAPNFTKIAFAWDKKTKDKDWDDAWDKKKKKWFKAAQPQAWDWKWKFKAAPVRHTQDIDIDTHGHDHSDTDIDMDISPHIDHTHIIMIMITDNTCRRMMTGIIMMD/DDPDDPVPPPPPPPVPDKDKAFQVPWDFDFDWDWDDAPNFTKIAFAWFWKTKDKDWDDAWDKKKKKWFKAAQPQAWDWKWKFKAAPVRDTQDIDIDTHGHDNSDTDIDMDISPHIDHTHIIMIMITDNTCRRMMTGIIMMD

pLDDT: mean 89.93, std 19.08, range [28.03, 98.88]